Protein AF-A0A1F6IBE5-F1 (afdb_monomer_lite)

Secondary structure (DSSP, 8-state):
------EEEEETTTTEEEEPPHHHHHHHHHHHHHTPPPPHHHHHHHHHHTT-HHHHHH-SSHHHHHHHHTTB-HHHHHHHHHHHHHHHHHHHHHHHHTT--SEEEEEEHHHHHT-PBPTTSSSPPPEEEEEEE---HHHHHHHHHHHHHHHHHHHHHHTS-EEEEEE-HHHHHTTTTHHHHHHHHTT-EEEE-TT-HHHHHHHHHHHHHHHHHHHHHHHHTTS---GGG-------EEEGGG----

Foldseek 3Di:
DDDPFFKWWQLQFQQATFTAAPVLVVQVVVCVVPVHDRDLLSVLLVVLLSVQVVSCVQRVGSVSRNVLNVQQDQVLLVVLVVLLLVLVVQLCVLLVVLVHDQKWKKWFACSLGSSFGDLPPPAGDETAMEIEEDDDPVSQVSSCVSSVVVQVVSCVVSVHGYHYHYYYLVNCPPPLNPNVSNRSSRSMYTSDHPPCRNVVSSVVSSVSVVVVVVVVVVVVVPDDDDPPPDDPPDTDMDTPVRPPDD

Structure (mmCIF, N/CA/C/O backbone):
data_AF-A0A1F6IBE5-F1
#
_entry.id   AF-A0A1F6IBE5-F1
#
loop_
_atom_site.group_PDB
_atom_site.id
_atom_site.type_symbol
_atom_site.label_atom_id
_atom_site.label_alt_id
_atom_site.label_comp_id
_atom_site.label_asym_id
_atom_site.label_entity_id
_atom_site.label_seq_id
_atom_site.pdbx_PDB_ins_code
_atom_site.Cartn_x
_atom_site.Cartn_y
_atom_site.Cartn_z
_atom_site.occupancy
_atom_site.B_iso_or_equiv
_atom_site.auth_seq_id
_atom_site.auth_comp_id
_atom_site.auth_asym_id
_atom_site.auth_atom_id
_atom_site.pdbx_PDB_model_num
ATOM 1 N N . MET A 1 1 ? 9.402 -23.961 4.661 1.00 36.06 1 MET A N 1
ATOM 2 C CA . MET A 1 1 ? 8.421 -22.925 4.271 1.00 36.06 1 MET A CA 1
ATOM 3 C C . MET A 1 1 ? 8.260 -22.994 2.761 1.00 36.06 1 MET A C 1
ATOM 5 O O . MET A 1 1 ? 9.253 -22.818 2.076 1.00 36.06 1 MET A O 1
ATOM 9 N N . LYS A 1 2 ? 7.076 -23.362 2.252 1.00 33.06 2 LYS A N 1
ATOM 10 C CA . LYS A 1 2 ? 6.820 -23.489 0.805 1.00 33.06 2 LYS A CA 1
ATOM 11 C C . LYS A 1 2 ? 6.910 -22.113 0.135 1.00 33.06 2 LYS A C 1
ATOM 13 O O . LYS A 1 2 ? 6.298 -21.165 0.624 1.00 33.06 2 LYS A O 1
ATOM 18 N N . GLU A 1 3 ? 7.664 -22.033 -0.956 1.00 38.25 3 GLU A N 1
ATOM 19 C CA . GLU A 1 3 ? 7.856 -20.843 -1.785 1.00 38.25 3 GLU A CA 1
ATOM 20 C C . GLU A 1 3 ? 6.513 -20.223 -2.186 1.00 38.25 3 GLU A C 1
ATOM 22 O O . GLU A 1 3 ? 5.723 -20.807 -2.929 1.00 38.25 3 GLU A O 1
ATOM 27 N N . ARG A 1 4 ? 6.242 -18.997 -1.727 1.00 51.31 4 ARG A N 1
ATOM 28 C CA . ARG A 1 4 ? 5.313 -18.128 -2.450 1.00 51.31 4 ARG A CA 1
ATOM 29 C C . ARG A 1 4 ? 6.082 -17.603 -3.656 1.00 51.31 4 ARG A C 1
ATOM 31 O O . ARG A 1 4 ? 6.850 -16.653 -3.527 1.00 51.31 4 ARG A O 1
ATOM 38 N N . ALA A 1 5 ? 5.893 -18.235 -4.813 1.00 52.84 5 ALA A N 1
ATOM 39 C CA . ALA A 1 5 ? 6.325 -17.671 -6.083 1.00 52.84 5 ALA A CA 1
ATOM 40 C C . ALA A 1 5 ? 5.558 -16.360 -6.298 1.00 52.84 5 ALA A C 1
ATOM 42 O O . ALA A 1 5 ? 4.405 -16.349 -6.728 1.00 52.84 5 ALA A O 1
ATOM 43 N N . GLU A 1 6 ? 6.170 -15.245 -5.918 1.00 60.34 6 GLU A N 1
ATOM 44 C CA . GLU A 1 6 ? 5.615 -13.936 -6.213 1.00 60.34 6 GLU A CA 1
ATOM 45 C C . GLU A 1 6 ? 5.704 -13.705 -7.714 1.00 60.34 6 GLU A C 1
ATOM 47 O O . GLU A 1 6 ? 6.781 -13.823 -8.305 1.00 60.34 6 GLU A O 1
ATOM 52 N N . GLN A 1 7 ? 4.562 -13.411 -8.332 1.00 66.19 7 GLN A N 1
ATOM 53 C CA . GLN A 1 7 ? 4.553 -13.035 -9.730 1.00 66.19 7 GLN A CA 1
ATOM 54 C C . GLN A 1 7 ? 4.944 -11.573 -9.873 1.00 66.19 7 GLN A C 1
ATOM 56 O O . GLN A 1 7 ? 4.485 -10.674 -9.161 1.00 66.19 7 GLN A O 1
ATOM 61 N N . MET A 1 8 ? 5.824 -11.378 -10.833 1.00 78.19 8 MET A N 1
ATOM 62 C CA . MET A 1 8 ? 6.484 -10.137 -11.149 1.00 78.19 8 MET A CA 1
ATOM 63 C C . MET A 1 8 ? 5.956 -9.655 -12.497 1.00 78.19 8 MET A C 1
ATOM 65 O O . MET A 1 8 ? 5.906 -10.414 -13.462 1.00 78.19 8 MET A O 1
ATOM 69 N N . TYR A 1 9 ? 5.535 -8.399 -12.567 1.00 80.00 9 TYR A N 1
ATOM 70 C CA . TYR A 1 9 ? 4.987 -7.787 -13.768 1.00 80.00 9 TYR A CA 1
ATOM 71 C C . TYR A 1 9 ? 5.988 -6.815 -14.369 1.00 80.00 9 TYR A C 1
ATOM 73 O O . TYR A 1 9 ? 6.411 -5.861 -13.711 1.00 80.00 9 TYR A O 1
ATOM 81 N N . TRP A 1 10 ? 6.349 -7.030 -15.631 1.00 80.12 10 TRP A N 1
ATOM 82 C CA . TRP A 1 10 ? 7.239 -6.116 -16.326 1.00 80.12 10 TRP A CA 1
ATOM 83 C C . TRP A 1 10 ? 6.469 -4.939 -16.918 1.00 80.12 10 TRP A C 1
ATOM 85 O O . TRP A 1 10 ? 5.658 -5.064 -17.840 1.00 80.12 10 TRP A O 1
ATOM 95 N N . VAL A 1 11 ? 6.757 -3.750 -16.398 1.00 81.88 11 VAL A N 1
ATOM 96 C CA . VAL A 1 11 ? 6.215 -2.495 -16.909 1.00 81.88 11 VAL A CA 1
ATOM 97 C C . VAL A 1 11 ? 7.080 -2.055 -18.091 1.00 81.88 11 VAL A C 1
ATOM 99 O O . VAL A 1 11 ? 7.979 -1.229 -17.936 1.00 81.88 11 VAL A O 1
ATOM 102 N N . HIS A 1 12 ? 6.810 -2.597 -19.285 1.00 76.88 12 HIS A N 1
ATOM 103 C CA . HIS A 1 12 ? 7.614 -2.372 -20.502 1.00 76.88 12 HIS A CA 1
ATOM 104 C C . HIS A 1 12 ? 7.916 -0.895 -20.782 1.00 76.88 12 HIS A C 1
ATOM 106 O O . HIS A 1 12 ? 9.039 -0.541 -21.128 1.00 76.88 12 HIS A O 1
ATOM 112 N N . THR A 1 13 ? 6.934 -0.014 -20.581 1.00 79.31 13 THR A N 1
ATOM 113 C CA . THR A 1 13 ? 7.090 1.429 -20.836 1.00 79.31 13 THR A CA 1
ATOM 114 C C . THR A 1 13 ? 8.026 2.134 -19.850 1.00 79.31 13 THR A C 1
ATOM 116 O O . THR A 1 13 ? 8.424 3.272 -20.092 1.00 79.31 13 THR A O 1
ATOM 119 N N . ARG A 1 14 ? 8.358 1.476 -18.735 1.00 84.50 14 ARG A N 1
ATOM 120 C CA . ARG A 1 14 ? 9.179 2.010 -17.644 1.00 84.50 14 ARG A CA 1
ATOM 121 C C . ARG A 1 14 ? 10.452 1.222 -17.405 1.00 84.50 14 ARG A C 1
ATOM 123 O O . ARG A 1 14 ? 11.327 1.752 -16.746 1.00 84.50 14 ARG A O 1
ATOM 130 N N . GLY A 1 15 ? 10.574 0.010 -17.942 1.00 83.81 15 GLY A N 1
ATOM 131 C CA . GLY A 1 15 ? 11.756 -0.828 -17.759 1.00 83.81 15 GLY A CA 1
ATOM 132 C C . GLY A 1 15 ? 11.934 -1.343 -16.330 1.00 83.81 15 GLY A C 1
ATOM 133 O O . GLY A 1 15 ? 13.062 -1.546 -15.904 1.00 83.81 15 GLY A O 1
ATOM 134 N N . VAL A 1 16 ? 10.845 -1.502 -15.569 1.00 86.56 16 VAL A N 1
ATOM 135 C CA . VAL A 1 16 ? 10.891 -1.999 -14.185 1.00 86.56 16 VAL A CA 1
ATOM 136 C C . VAL A 1 16 ? 10.058 -3.261 -14.009 1.00 86.56 16 VAL A C 1
ATOM 138 O O . VAL A 1 16 ? 9.013 -3.423 -14.646 1.00 86.56 16 VAL A O 1
ATOM 141 N N . ILE A 1 17 ? 10.498 -4.116 -13.088 1.00 86.56 17 ILE A N 1
ATOM 142 C CA . ILE A 1 17 ? 9.736 -5.259 -12.589 1.00 86.56 17 ILE A CA 1
ATOM 143 C C . ILE A 1 17 ? 9.006 -4.827 -11.323 1.00 86.56 17 ILE A C 1
ATOM 145 O O . ILE A 1 17 ? 9.645 -4.380 -10.375 1.00 86.56 17 ILE A O 1
ATOM 149 N N . VAL A 1 18 ? 7.682 -4.980 -11.288 1.00 88.62 18 VAL A N 1
ATOM 150 C CA . VAL A 1 18 ? 6.890 -4.728 -10.079 1.00 88.62 18 VAL A CA 1
ATOM 151 C C . VAL A 1 18 ? 6.255 -6.005 -9.553 1.00 88.62 18 VAL A C 1
ATOM 153 O O . VAL A 1 18 ? 5.683 -6.793 -10.301 1.00 88.62 18 VAL A O 1
ATOM 156 N N . ALA A 1 19 ? 6.321 -6.196 -8.244 1.00 86.81 19 ALA A N 1
ATOM 157 C CA . ALA A 1 19 ? 5.712 -7.322 -7.565 1.00 86.81 19 ALA A CA 1
ATOM 158 C C . ALA A 1 19 ? 4.188 -7.142 -7.496 1.00 86.81 19 ALA A C 1
ATOM 160 O O . ALA A 1 19 ? 3.695 -6.149 -6.956 1.00 86.81 19 ALA A O 1
ATOM 161 N N . LEU A 1 20 ? 3.429 -8.118 -7.993 1.00 83.00 20 LEU A N 1
ATOM 162 C CA . LEU A 1 20 ? 1.968 -8.053 -8.000 1.00 83.00 20 LEU A CA 1
ATOM 163 C C . LEU A 1 20 ? 1.353 -8.521 -6.673 1.00 83.00 20 LEU A C 1
ATOM 165 O O . LEU A 1 20 ? 1.894 -9.417 -6.022 1.00 83.00 20 LEU A O 1
ATOM 169 N N . PRO A 1 21 ? 0.181 -7.987 -6.285 1.00 77.50 21 PRO A N 1
ATOM 170 C CA . PRO A 1 21 ? -0.593 -8.536 -5.178 1.00 77.50 21 PRO A CA 1
ATOM 171 C C . PRO A 1 21 ? -0.923 -10.039 -5.365 1.00 77.50 21 PRO A C 1
ATOM 173 O O . PRO A 1 21 ? -1.067 -10.494 -6.509 1.00 77.50 21 PRO A O 1
ATOM 176 N N . PRO A 1 22 ? -1.058 -10.829 -4.278 1.00 76.00 22 PRO A N 1
ATOM 177 C CA . PRO A 1 22 ? -1.277 -12.280 -4.364 1.00 76.00 22 PRO A CA 1
ATOM 178 C C . PRO A 1 22 ? -2.539 -12.709 -5.130 1.00 76.00 22 PRO A C 1
ATOM 180 O O . PRO A 1 22 ? -2.522 -13.716 -5.833 1.00 76.00 22 PRO A O 1
ATOM 183 N N . ASP A 1 23 ? -3.624 -11.944 -5.037 1.00 73.44 23 ASP A N 1
ATOM 184 C CA . ASP A 1 23 ? -4.888 -12.186 -5.745 1.00 73.44 23 ASP A CA 1
ATOM 185 C C . ASP A 1 23 ? -4.745 -12.014 -7.270 1.00 73.44 23 ASP A C 1
ATOM 187 O O . ASP A 1 23 ? -5.230 -12.836 -8.056 1.00 73.44 23 ASP A O 1
ATOM 191 N N . ALA A 1 24 ? -3.998 -10.992 -7.700 1.00 76.19 24 ALA A N 1
ATOM 192 C CA . ALA A 1 24 ? -3.643 -10.795 -9.105 1.00 76.19 24 ALA A CA 1
ATOM 193 C C . ALA A 1 24 ? -2.716 -11.914 -9.608 1.00 76.19 24 ALA A C 1
ATOM 195 O O . ALA A 1 24 ? -2.936 -12.458 -10.689 1.00 76.19 24 ALA A O 1
ATOM 196 N N . THR A 1 25 ? -1.735 -12.301 -8.787 1.00 72.88 25 THR A N 1
ATOM 197 C CA . THR A 1 25 ? -0.799 -13.407 -9.051 1.00 72.88 25 THR A CA 1
ATOM 198 C C . THR A 1 25 ? -1.536 -14.734 -9.278 1.00 72.88 25 THR A C 1
ATOM 200 O O . THR A 1 25 ? -1.320 -15.424 -10.275 1.00 72.88 25 THR A O 1
ATOM 203 N N . ALA A 1 26 ? -2.459 -15.090 -8.381 1.00 72.00 26 ALA A N 1
ATOM 204 C CA . ALA A 1 26 ? -3.228 -16.328 -8.485 1.00 72.00 26 ALA A CA 1
ATOM 205 C C . ALA A 1 26 ? -4.087 -16.369 -9.759 1.00 72.00 26 ALA A C 1
ATOM 207 O O . ALA A 1 26 ? -4.161 -17.397 -10.431 1.00 72.00 26 ALA A O 1
ATOM 208 N N . SER A 1 27 ? -4.701 -15.240 -10.114 1.00 72.44 27 SER A N 1
ATOM 209 C CA . SER A 1 27 ? -5.552 -15.130 -11.300 1.00 72.44 27 SER A CA 1
ATOM 210 C C . SER A 1 27 ? -4.768 -15.266 -12.608 1.00 72.44 27 SER A C 1
ATOM 212 O O . SER A 1 27 ? -5.224 -15.950 -13.520 1.00 72.44 27 SER A O 1
ATOM 214 N N . ILE A 1 28 ? -3.576 -14.665 -12.700 1.00 74.12 28 ILE A N 1
ATOM 215 C CA . ILE A 1 28 ? -2.696 -14.809 -13.872 1.00 74.12 28 ILE A CA 1
ATOM 216 C C . ILE A 1 28 ? -2.191 -16.248 -13.992 1.00 74.12 28 ILE A C 1
ATOM 218 O O . ILE A 1 28 ? -2.193 -16.812 -15.083 1.00 74.12 28 ILE A O 1
ATOM 222 N N . GLY A 1 29 ? -1.807 -16.864 -12.867 1.00 69.25 29 GLY A N 1
ATOM 223 C CA . GLY A 1 29 ? -1.374 -18.261 -12.849 1.00 69.25 29 GLY A CA 1
ATOM 224 C C . GLY A 1 29 ? -2.433 -19.213 -13.413 1.00 69.25 29 GLY A C 1
ATOM 225 O O . GLY A 1 29 ? -2.100 -20.073 -14.223 1.00 69.25 29 GLY A O 1
ATOM 226 N N . LYS A 1 30 ? -3.706 -19.023 -13.035 1.00 69.81 30 LYS A N 1
ATOM 227 C CA . LYS A 1 30 ? -4.839 -19.804 -13.562 1.00 69.81 30 LYS A CA 1
ATOM 228 C C . LYS A 1 30 ? -5.076 -19.563 -15.052 1.00 69.81 30 LYS A C 1
ATOM 230 O O . LYS A 1 30 ? -5.183 -20.527 -15.801 1.00 69.81 30 LYS A O 1
ATOM 235 N N . ALA A 1 31 ? -5.080 -18.299 -15.480 1.00 70.69 31 ALA A N 1
ATOM 236 C CA . ALA A 1 31 ? -5.258 -17.935 -16.885 1.00 70.69 31 ALA A CA 1
ATOM 237 C C . ALA A 1 31 ? -4.214 -18.615 -17.788 1.00 70.69 31 ALA A C 1
ATOM 239 O O . ALA A 1 31 ? -4.558 -19.225 -18.795 1.00 70.69 31 ALA A O 1
ATOM 240 N N . HIS A 1 32 ? -2.939 -18.59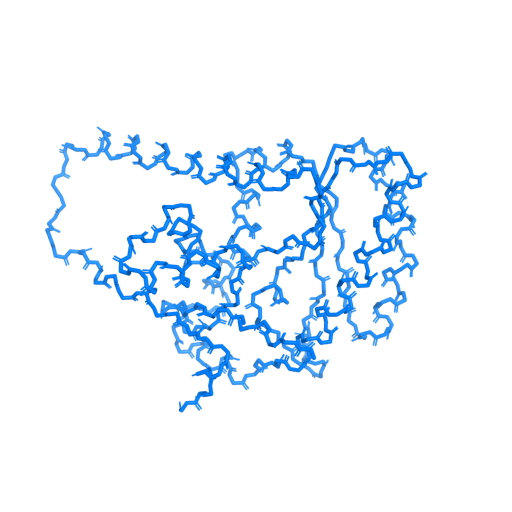2 -17.383 1.00 70.88 32 HIS A N 1
ATOM 241 C CA . HIS A 1 32 ? -1.862 -19.236 -18.140 1.00 70.88 32 HIS A CA 1
ATOM 242 C C . HIS A 1 32 ? -1.953 -20.766 -18.131 1.00 70.88 32 HIS A C 1
ATOM 244 O O . HIS A 1 32 ? -1.696 -21.389 -19.155 1.00 70.88 32 HIS A O 1
ATOM 250 N N . ALA A 1 33 ? -2.301 -21.375 -16.993 1.00 71.31 33 ALA A N 1
ATOM 251 C CA . ALA A 1 33 ? -2.373 -22.831 -16.873 1.00 71.31 33 ALA A CA 1
ATOM 252 C C . ALA A 1 33 ? -3.522 -23.439 -17.693 1.00 71.31 33 ALA A C 1
ATOM 254 O O . ALA A 1 33 ? -3.370 -24.528 -18.240 1.00 71.31 33 ALA A O 1
ATOM 255 N N . ASN A 1 34 ? -4.644 -22.724 -17.796 1.00 73.38 34 ASN A N 1
ATOM 256 C CA . ASN A 1 34 ? -5.864 -23.230 -18.425 1.00 73.38 34 ASN A CA 1
ATOM 257 C C . ASN A 1 34 ? -6.104 -22.673 -19.839 1.00 73.38 34 ASN A C 1
ATOM 259 O O . ASN A 1 34 ? -7.093 -23.032 -20.472 1.00 73.38 34 ASN A O 1
ATOM 263 N N . GLY A 1 35 ? -5.245 -21.771 -20.331 1.00 65.94 35 GLY A N 1
ATOM 264 C CA . GLY A 1 35 ? -5.490 -21.038 -21.580 1.00 65.94 35 GLY A CA 1
ATOM 265 C C . GLY A 1 35 ? -6.710 -20.108 -21.510 1.00 65.94 35 GLY A C 1
ATOM 266 O O . GLY A 1 35 ? -7.285 -19.767 -22.541 1.00 65.94 35 GLY A O 1
ATOM 267 N N . GLU A 1 36 ? -7.124 -19.721 -20.302 1.00 73.62 36 GLU A N 1
ATOM 268 C CA . GLU A 1 36 ? -8.282 -18.860 -20.063 1.00 73.62 36 GLU A CA 1
ATOM 269 C C . GLU A 1 36 ? -7.923 -17.380 -20.247 1.00 73.62 36 GLU A C 1
ATOM 271 O O . GLU A 1 36 ? -6.793 -16.945 -20.001 1.00 73.62 36 GLU A O 1
ATOM 276 N N . GLU A 1 37 ? -8.912 -16.566 -20.627 1.00 69.56 37 GLU A N 1
ATOM 277 C CA . GLU A 1 37 ? -8.735 -15.118 -20.630 1.00 69.56 37 GLU A CA 1
ATOM 278 C C . GLU A 1 37 ? -8.495 -14.590 -19.210 1.00 69.56 37 GLU A C 1
ATOM 280 O O . GLU A 1 37 ? -9.168 -14.957 -18.244 1.00 69.56 37 GLU A O 1
ATOM 285 N N . LEU A 1 38 ? -7.541 -13.666 -19.080 1.00 73.56 38 LEU A N 1
ATOM 286 C CA . LEU A 1 38 ? -7.235 -13.058 -17.793 1.00 73.56 38 LEU A CA 1
ATOM 287 C C . LEU A 1 38 ? -8.459 -12.314 -17.249 1.00 73.56 38 LEU A C 1
ATOM 289 O O . LEU A 1 38 ? -9.022 -11.471 -17.948 1.00 73.56 38 LEU A O 1
ATOM 293 N N . ASN A 1 39 ? -8.803 -12.545 -15.978 1.00 77.75 39 ASN A N 1
ATOM 294 C CA . ASN A 1 39 ? -9.887 -11.836 -15.296 1.00 77.75 39 ASN A CA 1
ATOM 295 C C . ASN A 1 39 ? -9.799 -10.316 -15.551 1.00 77.75 39 ASN A C 1
ATOM 297 O O . ASN A 1 39 ? -8.767 -9.682 -15.304 1.00 77.75 39 ASN A O 1
ATOM 301 N N . HIS A 1 40 ? -10.896 -9.725 -16.030 1.00 75.62 40 HIS A N 1
ATOM 302 C CA . HIS A 1 40 ? -10.995 -8.308 -16.378 1.00 75.62 40 HIS A CA 1
ATOM 303 C C . HIS A 1 40 ? -10.575 -7.351 -15.241 1.00 75.62 40 HIS A C 1
ATOM 305 O O . HIS A 1 40 ? -9.984 -6.302 -15.511 1.00 75.62 40 HIS A O 1
ATOM 311 N N . ILE A 1 41 ? -10.814 -7.715 -13.974 1.00 77.81 41 ILE A N 1
ATOM 312 C CA . ILE A 1 41 ? -10.375 -6.967 -12.782 1.00 77.81 41 ILE A CA 1
ATOM 313 C C . ILE A 1 41 ? -8.844 -6.891 -12.744 1.00 77.81 41 ILE A C 1
ATOM 315 O O . ILE A 1 41 ? -8.262 -5.823 -12.527 1.00 77.81 41 ILE A O 1
ATOM 319 N N . VAL A 1 42 ? -8.175 -8.009 -13.030 1.00 79.44 42 VAL A N 1
ATOM 320 C CA . VAL A 1 42 ? -6.713 -8.112 -13.034 1.00 79.44 42 VAL A CA 1
ATOM 321 C C . VAL A 1 42 ? -6.125 -7.387 -14.234 1.00 79.44 42 VAL A C 1
ATOM 323 O O . VAL A 1 42 ? -5.222 -6.571 -14.052 1.00 79.44 42 VAL A O 1
ATOM 326 N N . GLN A 1 43 ? -6.690 -7.568 -15.433 1.00 80.38 43 GLN A N 1
ATOM 327 C CA . GLN A 1 43 ? -6.308 -6.775 -16.610 1.00 80.38 43 GLN A CA 1
ATOM 328 C C . GLN A 1 43 ? -6.382 -5.272 -16.311 1.00 80.38 43 GLN A C 1
ATOM 330 O O . GLN A 1 43 ? -5.496 -4.495 -16.685 1.00 80.38 43 GLN A O 1
ATOM 335 N N . ARG A 1 44 ? -7.429 -4.842 -15.596 1.00 82.00 44 ARG A N 1
ATOM 336 C CA . ARG A 1 44 ? -7.603 -3.433 -15.270 1.00 82.00 44 ARG A CA 1
ATOM 337 C C . ARG A 1 44 ? -6.591 -2.937 -14.251 1.00 82.00 44 ARG A C 1
ATOM 339 O O . ARG A 1 44 ? -6.030 -1.857 -14.439 1.00 82.00 44 ARG A O 1
ATOM 346 N N . ARG A 1 45 ? -6.317 -3.730 -13.219 1.00 85.50 45 ARG A N 1
ATOM 347 C CA . ARG A 1 45 ? -5.261 -3.439 -12.250 1.00 85.50 45 ARG A CA 1
ATOM 348 C C . ARG A 1 45 ? -3.907 -3.268 -12.944 1.00 85.50 45 ARG A C 1
ATOM 350 O O . ARG A 1 45 ? -3.250 -2.254 -12.724 1.00 85.50 45 ARG A O 1
ATOM 357 N N . LEU A 1 46 ? -3.536 -4.181 -13.845 1.00 84.94 46 LEU A N 1
ATOM 358 C CA . LEU A 1 46 ? -2.303 -4.076 -14.638 1.00 84.94 46 LEU A CA 1
ATOM 359 C C . LEU A 1 46 ? -2.276 -2.799 -15.488 1.00 84.94 46 LEU A C 1
ATOM 361 O O . LEU A 1 46 ? -1.262 -2.102 -15.540 1.00 84.94 46 LEU A O 1
ATOM 365 N N . SER A 1 47 ? -3.409 -2.429 -16.094 1.00 85.50 47 SER A N 1
ATOM 366 C CA . SER A 1 47 ? -3.535 -1.167 -16.831 1.00 85.50 47 SER A CA 1
ATOM 367 C C . SER A 1 47 ? -3.325 0.067 -15.946 1.00 85.50 47 SER A C 1
ATOM 369 O O . SER A 1 47 ? -2.820 1.067 -16.461 1.00 85.50 47 SER A O 1
ATOM 371 N N . ILE A 1 48 ? -3.730 0.043 -14.673 1.00 87.12 48 ILE A N 1
ATOM 372 C CA . ILE A 1 48 ? -3.497 1.145 -13.725 1.00 87.12 48 ILE A CA 1
ATOM 373 C C . ILE A 1 48 ? -2.019 1.189 -13.334 1.00 87.12 48 ILE A C 1
ATOM 375 O O . ILE A 1 48 ? -1.410 2.248 -13.430 1.00 87.12 48 ILE A O 1
ATOM 379 N N . ILE A 1 49 ? -1.426 0.046 -12.977 1.00 86.06 49 ILE A N 1
ATOM 380 C CA . ILE A 1 49 ? -0.005 -0.071 -12.612 1.00 86.06 49 ILE A CA 1
ATOM 381 C C . ILE A 1 49 ? 0.895 0.428 -13.751 1.00 86.06 49 ILE A C 1
ATOM 383 O O . ILE A 1 49 ? 1.778 1.254 -13.530 1.00 86.06 49 ILE A O 1
ATOM 387 N N . ASN A 1 50 ? 0.626 0.014 -14.994 1.00 84.06 50 ASN A N 1
ATOM 388 C CA . ASN A 1 50 ? 1.384 0.472 -16.165 1.00 84.06 50 ASN A CA 1
ATOM 389 C C . ASN A 1 50 ? 1.275 1.992 -16.396 1.00 84.06 50 ASN A C 1
ATOM 391 O O . ASN A 1 50 ? 2.132 2.599 -17.037 1.00 84.06 50 ASN A O 1
ATOM 395 N N . ASN A 1 51 ? 0.214 2.616 -15.881 1.00 83.25 51 ASN A N 1
ATOM 396 C CA . ASN A 1 51 ? -0.033 4.045 -16.001 1.00 83.25 51 ASN A CA 1
ATOM 397 C C . ASN A 1 51 ? 0.255 4.842 -14.726 1.00 83.25 51 ASN A C 1
ATOM 399 O O . ASN A 1 51 ? -0.032 6.039 -14.723 1.00 83.25 51 ASN A O 1
ATOM 403 N N . ASP A 1 52 ? 0.845 4.227 -13.698 1.00 85.44 52 ASP A N 1
ATOM 404 C CA . ASP A 1 52 ? 1.140 4.886 -12.428 1.00 85.44 52 ASP A CA 1
ATOM 405 C C . ASP A 1 52 ? 2.021 6.127 -12.635 1.00 85.44 52 ASP A C 1
ATOM 407 O O . ASP A 1 52 ? 3.184 6.030 -13.035 1.00 85.44 52 ASP A O 1
ATOM 411 N N . GLY A 1 53 ? 1.466 7.304 -12.329 1.00 83.81 53 GLY A N 1
ATOM 412 C CA . GLY A 1 53 ? 2.143 8.591 -12.472 1.00 83.81 53 GLY A CA 1
ATOM 413 C C . GLY A 1 53 ? 3.443 8.689 -11.672 1.00 83.81 53 GLY A C 1
ATOM 414 O O . GLY A 1 53 ? 4.375 9.358 -12.118 1.00 83.81 53 GLY A O 1
ATOM 415 N N . ILE A 1 54 ? 3.559 7.975 -10.546 1.00 85.62 54 ILE A N 1
ATOM 416 C CA . ILE A 1 54 ? 4.793 7.952 -9.750 1.00 85.62 54 ILE A CA 1
ATOM 417 C C . ILE A 1 54 ? 5.902 7.224 -10.509 1.00 85.62 54 ILE A C 1
ATOM 419 O O . ILE A 1 54 ? 7.021 7.733 -10.583 1.00 85.62 54 ILE A O 1
ATOM 423 N N . LEU A 1 55 ? 5.601 6.070 -11.115 1.00 86.56 55 LEU A N 1
ATOM 424 C CA . LEU A 1 55 ? 6.564 5.363 -11.962 1.00 86.56 55 LEU A CA 1
ATOM 425 C C . LEU A 1 55 ? 6.933 6.197 -13.190 1.00 86.56 55 LEU A C 1
ATOM 427 O O . LEU A 1 55 ? 8.106 6.245 -13.535 1.00 86.56 55 LEU A O 1
ATOM 431 N N . LYS A 1 56 ? 5.976 6.909 -13.807 1.00 86.94 56 LYS A N 1
ATOM 432 C CA . LYS A 1 56 ? 6.271 7.815 -14.935 1.00 86.94 56 LYS A CA 1
ATOM 433 C C . LYS A 1 56 ? 7.232 8.936 -14.543 1.00 86.94 56 LYS A C 1
ATOM 435 O O . LYS A 1 56 ? 8.124 9.261 -15.314 1.00 86.94 56 LYS A O 1
ATOM 440 N N . LYS A 1 57 ? 7.056 9.516 -13.351 1.00 87.56 57 LYS A N 1
ATOM 441 C CA . LYS A 1 57 ? 7.918 10.588 -12.838 1.00 87.56 57 LYS A CA 1
ATOM 442 C C . LYS A 1 57 ? 9.313 10.080 -12.463 1.00 87.56 57 LYS A C 1
ATOM 444 O O . LYS A 1 57 ? 10.290 10.769 -12.723 1.00 87.56 57 LYS A O 1
ATOM 449 N N . ARG A 1 58 ? 9.405 8.905 -11.830 1.00 84.31 58 ARG A N 1
ATOM 450 C CA . ARG A 1 58 ? 10.680 8.326 -11.366 1.00 84.31 58 ARG A CA 1
ATOM 451 C C . ARG A 1 58 ? 11.483 7.664 -12.488 1.00 84.31 58 ARG A C 1
ATOM 453 O O . ARG A 1 58 ? 12.704 7.737 -12.466 1.00 84.31 58 ARG A O 1
ATOM 460 N N . TYR A 1 59 ? 10.797 7.042 -13.445 1.00 89.31 59 TYR A N 1
ATOM 461 C CA . TYR A 1 59 ? 11.372 6.320 -14.581 1.00 89.31 59 TYR A CA 1
ATOM 462 C C . TYR A 1 59 ? 10.719 6.836 -15.876 1.00 89.31 59 TYR A C 1
ATOM 464 O O . TYR A 1 59 ? 9.785 6.222 -16.418 1.00 89.31 59 TYR A O 1
ATOM 472 N N . PRO A 1 60 ? 11.130 8.026 -16.352 1.00 87.38 60 PRO A N 1
ATOM 473 C CA . PRO A 1 60 ? 10.514 8.646 -17.520 1.00 87.38 60 PRO A CA 1
ATOM 474 C C . PRO A 1 60 ? 10.739 7.825 -18.795 1.00 87.38 60 PRO A C 1
ATOM 476 O O . PRO A 1 60 ? 9.844 7.796 -19.644 1.00 87.38 60 PRO A O 1
ATOM 479 N N . SER A 1 61 ? 11.854 7.090 -18.888 1.00 88.69 61 SER A N 1
ATOM 480 C CA . SER A 1 61 ? 12.147 6.141 -19.965 1.00 88.69 61 SER A CA 1
ATOM 481 C C . SER A 1 61 ? 12.376 4.710 -19.458 1.00 88.69 61 SER A C 1
ATOM 483 O O . SER A 1 61 ? 12.681 4.485 -18.286 1.00 88.69 61 SER A O 1
ATOM 485 N N . ALA A 1 62 ? 12.291 3.727 -20.363 1.00 88.38 62 ALA A N 1
ATOM 486 C CA . ALA A 1 62 ? 12.605 2.331 -20.047 1.00 88.38 62 ALA A CA 1
ATOM 487 C C . ALA A 1 62 ? 14.068 2.127 -19.612 1.00 88.38 62 ALA A C 1
ATOM 489 O O . ALA A 1 62 ? 14.351 1.297 -18.752 1.00 88.38 62 ALA A O 1
ATOM 490 N N . LYS A 1 63 ? 14.998 2.915 -20.165 1.00 90.06 63 LYS A N 1
ATOM 491 C CA . LYS A 1 63 ? 16.421 2.851 -19.810 1.00 90.06 63 LYS A CA 1
ATOM 492 C C . LYS A 1 63 ? 16.656 3.221 -18.343 1.00 90.06 63 LYS A C 1
ATOM 494 O O . LYS A 1 63 ? 17.486 2.596 -17.686 1.00 90.06 63 LYS A O 1
ATOM 499 N N . ASP A 1 64 ? 15.907 4.196 -17.828 1.00 88.50 64 ASP A N 1
ATOM 500 C CA . ASP A 1 64 ? 16.009 4.630 -16.429 1.00 88.50 64 ASP A CA 1
ATOM 501 C C . ASP A 1 64 ? 15.571 3.524 -15.470 1.00 88.50 64 ASP A C 1
ATOM 503 O O . ASP A 1 64 ? 16.239 3.271 -14.467 1.00 88.50 64 ASP A O 1
ATOM 507 N N . GLY A 1 65 ? 14.475 2.830 -15.795 1.00 88.69 65 GLY A N 1
ATOM 508 C CA . GLY A 1 65 ? 14.010 1.700 -14.997 1.00 88.69 65 GLY A CA 1
ATOM 509 C C . GLY A 1 65 ? 14.972 0.525 -15.025 1.00 88.69 65 GLY A C 1
ATOM 510 O O . GLY A 1 65 ? 15.301 0.010 -13.963 1.00 88.69 65 GLY A O 1
ATOM 511 N N . VAL A 1 66 ? 15.495 0.153 -16.199 1.00 89.12 66 VAL A N 1
ATOM 512 C CA . VAL A 1 66 ? 16.465 -0.952 -16.312 1.00 89.12 66 VAL A CA 1
ATOM 513 C C . VAL A 1 66 ? 17.698 -0.655 -15.462 1.00 89.12 66 VAL A C 1
ATOM 515 O O . VAL A 1 66 ? 18.138 -1.502 -14.689 1.00 89.12 66 VAL A O 1
ATOM 518 N N . LYS A 1 67 ? 18.212 0.580 -15.528 1.00 88.88 67 LYS A N 1
ATOM 519 C CA . LYS A 1 67 ? 19.324 1.014 -14.676 1.00 88.88 67 LYS A CA 1
ATOM 520 C C . LYS A 1 67 ? 18.969 0.912 -13.190 1.00 88.88 67 LYS A C 1
ATOM 522 O O . LYS A 1 67 ? 19.801 0.480 -12.397 1.00 88.88 67 LYS A O 1
ATOM 527 N N . TYR A 1 68 ? 17.753 1.304 -12.812 1.00 88.69 68 TYR A N 1
ATOM 528 C CA . TYR A 1 68 ? 17.280 1.206 -11.434 1.00 88.69 68 TYR A CA 1
ATOM 529 C C . TYR A 1 68 ? 17.163 -0.239 -10.943 1.00 88.69 68 TYR A C 1
ATOM 531 O O . TYR A 1 68 ? 17.486 -0.496 -9.785 1.00 88.69 68 TYR A O 1
ATOM 539 N N . MET A 1 69 ? 16.745 -1.180 -11.794 1.00 89.50 69 MET A N 1
ATOM 540 C CA . MET A 1 69 ? 16.582 -2.584 -11.404 1.00 89.50 69 MET A CA 1
ATOM 541 C C . MET A 1 69 ? 17.882 -3.199 -10.871 1.00 89.50 69 MET A C 1
ATOM 543 O O . MET A 1 69 ? 17.822 -4.015 -9.959 1.00 89.50 69 MET A O 1
ATOM 547 N N . ASN A 1 70 ? 19.046 -2.725 -11.326 1.00 85.19 70 ASN A N 1
ATOM 548 C CA . ASN A 1 70 ? 20.353 -3.147 -10.801 1.00 85.19 70 ASN A CA 1
ATOM 549 C C . ASN A 1 70 ? 20.609 -2.724 -9.342 1.00 85.19 70 ASN A C 1
ATOM 551 O O . ASN A 1 70 ? 21.519 -3.237 -8.698 1.00 85.19 70 ASN A O 1
ATOM 555 N N . SER A 1 71 ? 19.845 -1.759 -8.829 1.00 84.00 71 SER A N 1
ATOM 556 C CA . SER A 1 71 ? 19.950 -1.250 -7.455 1.00 84.00 71 SER A CA 1
ATOM 557 C C . SER A 1 71 ? 18.870 -1.793 -6.518 1.00 84.00 71 SER A C 1
ATOM 559 O O . SER A 1 71 ? 18.877 -1.465 -5.330 1.00 84.00 71 SER A O 1
ATOM 561 N N . VAL A 1 72 ? 17.934 -2.591 -7.044 1.00 87.12 72 VAL A N 1
ATOM 562 C CA . VAL A 1 72 ? 16.855 -3.174 -6.247 1.00 87.12 72 VAL A CA 1
ATOM 563 C C . VAL A 1 72 ? 17.419 -4.262 -5.345 1.00 87.12 72 VAL A C 1
ATOM 565 O O . VAL A 1 72 ? 18.120 -5.161 -5.803 1.00 87.12 72 VAL A O 1
ATOM 568 N N . ASP A 1 73 ? 17.081 -4.189 -4.062 1.00 88.06 73 ASP A N 1
ATOM 569 C CA . ASP A 1 73 ? 17.516 -5.158 -3.063 1.00 88.06 73 ASP A CA 1
ATOM 570 C C . ASP A 1 73 ? 16.347 -6.020 -2.593 1.00 88.06 73 ASP A C 1
ATOM 572 O O . ASP A 1 73 ? 15.453 -5.584 -1.858 1.00 88.06 73 ASP A O 1
ATOM 576 N N . MET A 1 74 ? 16.349 -7.263 -3.068 1.00 84.31 74 MET A N 1
ATOM 577 C CA . MET A 1 74 ? 15.292 -8.225 -2.790 1.00 84.31 74 MET A CA 1
ATOM 578 C C . MET A 1 74 ? 15.397 -8.830 -1.392 1.00 84.31 74 MET A C 1
ATOM 580 O O . MET A 1 74 ? 14.368 -9.199 -0.835 1.00 84.31 74 MET A O 1
ATOM 584 N N . GLU A 1 75 ? 16.591 -8.911 -0.810 1.00 88.75 75 GLU A N 1
ATOM 585 C CA . GLU A 1 75 ? 16.764 -9.400 0.558 1.00 88.75 75 GLU A CA 1
ATOM 586 C C . GLU A 1 75 ? 16.262 -8.351 1.549 1.00 88.75 75 GLU A C 1
ATOM 588 O O . GLU A 1 75 ? 15.418 -8.637 2.403 1.00 88.75 75 GLU A O 1
ATOM 593 N N . TRP A 1 76 ? 16.672 -7.096 1.352 1.00 91.75 76 TRP A N 1
ATOM 594 C CA . TRP A 1 76 ? 16.181 -5.982 2.154 1.00 91.75 76 TRP A CA 1
ATOM 595 C C . TRP A 1 76 ? 14.663 -5.823 2.042 1.00 91.75 76 TRP A C 1
ATOM 597 O O . TRP A 1 76 ? 13.982 -5.543 3.029 1.00 91.75 76 TRP A O 1
ATOM 607 N N . ARG A 1 77 ? 14.093 -6.078 0.861 1.00 90.88 77 ARG A N 1
ATOM 608 C CA . ARG A 1 77 ? 12.640 -6.114 0.679 1.00 90.88 77 ARG A CA 1
ATOM 609 C C . ARG A 1 77 ? 11.956 -7.137 1.585 1.00 90.88 77 ARG A C 1
ATOM 611 O O . ARG A 1 77 ? 10.928 -6.794 2.163 1.00 90.88 77 ARG A O 1
ATOM 618 N N . GLU A 1 78 ? 12.468 -8.362 1.691 1.00 90.75 78 GLU A N 1
ATOM 619 C CA . GLU A 1 78 ? 11.876 -9.387 2.565 1.00 90.75 78 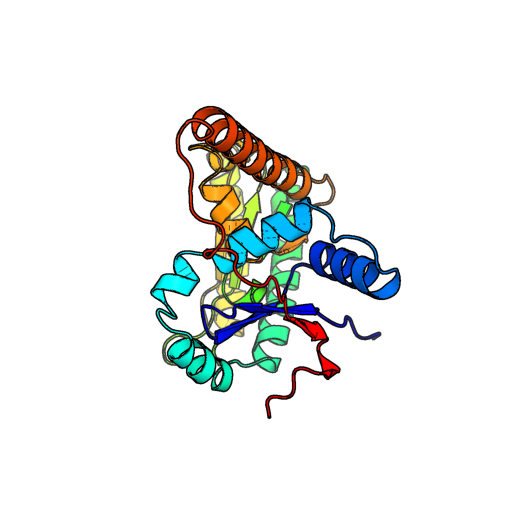GLU A CA 1
ATOM 620 C C . GLU A 1 78 ? 11.940 -8.960 4.035 1.00 90.75 78 GLU A C 1
ATOM 622 O O . GLU A 1 78 ? 10.962 -9.119 4.767 1.00 90.75 78 GLU A O 1
ATOM 627 N N . ILE A 1 79 ? 13.042 -8.326 4.450 1.00 93.00 79 ILE A N 1
ATOM 628 C CA . ILE A 1 79 ? 13.194 -7.774 5.803 1.00 93.00 79 ILE A CA 1
ATOM 629 C C . ILE A 1 79 ? 12.146 -6.683 6.062 1.00 93.00 79 ILE A C 1
ATOM 631 O O . ILE A 1 79 ? 11.407 -6.753 7.050 1.00 93.00 79 ILE A O 1
ATOM 635 N N . LEU A 1 80 ? 12.026 -5.702 5.162 1.00 95.12 80 LEU A N 1
ATOM 636 C CA . LEU A 1 80 ? 11.033 -4.630 5.278 1.00 95.12 80 LEU A CA 1
ATOM 637 C C . LEU A 1 80 ? 9.599 -5.174 5.243 1.00 95.12 80 LEU A C 1
ATOM 639 O O . LEU A 1 80 ? 8.743 -4.707 5.993 1.00 95.12 80 LEU A O 1
ATOM 643 N N . TYR A 1 81 ? 9.325 -6.177 4.408 1.00 94.00 81 TYR A N 1
ATOM 644 C CA . TYR A 1 81 ? 8.018 -6.824 4.329 1.00 94.00 81 TYR A CA 1
ATOM 645 C C . TYR A 1 81 ? 7.681 -7.590 5.617 1.00 94.00 81 TYR A C 1
ATOM 647 O O . TYR A 1 81 ? 6.571 -7.468 6.142 1.00 94.00 81 TYR A O 1
ATOM 655 N N . GLY A 1 82 ? 8.638 -8.334 6.178 1.00 94.69 82 GLY A N 1
ATOM 656 C CA . GLY A 1 82 ? 8.492 -8.998 7.474 1.00 94.69 82 GLY A CA 1
ATOM 657 C C . GLY A 1 82 ? 8.224 -7.997 8.599 1.00 94.69 82 GLY A C 1
ATOM 658 O O . GLY A 1 82 ? 7.309 -8.185 9.404 1.00 94.69 82 GLY A O 1
ATOM 659 N N . LYS A 1 83 ? 8.945 -6.869 8.602 1.00 96.12 83 LYS A N 1
ATOM 660 C CA . LYS A 1 83 ? 8.715 -5.781 9.558 1.00 96.12 83 LYS A CA 1
ATOM 661 C C . LYS A 1 83 ? 7.332 -5.147 9.390 1.00 96.12 83 LYS A C 1
ATOM 663 O O . LYS A 1 83 ? 6.646 -4.937 10.386 1.00 96.12 83 LYS A O 1
ATOM 668 N N . ALA A 1 84 ? 6.884 -4.914 8.156 1.00 97.25 84 ALA A N 1
ATOM 669 C CA . ALA A 1 84 ? 5.551 -4.389 7.871 1.00 97.25 84 ALA A CA 1
ATOM 670 C C . ALA A 1 84 ? 4.434 -5.296 8.417 1.00 97.25 84 ALA A C 1
ATOM 672 O O . ALA A 1 84 ? 3.470 -4.790 8.987 1.00 97.25 84 ALA A O 1
ATOM 673 N N . ASN A 1 85 ? 4.581 -6.623 8.316 1.00 97.19 85 ASN A N 1
ATOM 674 C CA . ASN A 1 85 ? 3.640 -7.576 8.919 1.00 97.19 85 ASN A CA 1
ATOM 675 C C . ASN A 1 85 ? 3.643 -7.496 10.454 1.00 97.19 85 ASN A C 1
ATOM 677 O O . ASN A 1 85 ? 2.581 -7.462 11.067 1.00 97.19 85 ASN A O 1
ATOM 681 N N . SER A 1 86 ? 4.819 -7.406 11.080 1.00 97.19 86 SER A N 1
ATOM 682 C CA . SER A 1 86 ? 4.927 -7.251 12.538 1.00 97.19 86 SER A CA 1
ATOM 683 C C . SER A 1 86 ? 4.287 -5.948 13.040 1.00 97.19 86 SER A C 1
ATOM 685 O O . SER A 1 86 ? 3.591 -5.953 14.057 1.00 97.19 86 SER A O 1
ATOM 687 N N . ILE A 1 87 ? 4.477 -4.838 12.319 1.00 97.75 87 ILE A N 1
ATOM 688 C CA . ILE A 1 87 ? 3.817 -3.560 12.619 1.00 97.75 87 ILE A CA 1
ATOM 689 C C . ILE A 1 87 ? 2.303 -3.691 12.417 1.00 97.75 87 ILE A C 1
ATOM 691 O O . ILE A 1 87 ? 1.538 -3.236 13.260 1.00 97.75 87 ILE A O 1
ATOM 695 N N . CYS A 1 88 ? 1.864 -4.341 11.334 1.00 98.25 88 CYS A N 1
ATOM 696 C CA . CYS A 1 88 ? 0.451 -4.582 11.048 1.00 98.25 88 CYS A CA 1
ATOM 697 C C . CYS A 1 88 ? -0.252 -5.285 12.217 1.00 98.25 88 CYS A C 1
ATOM 699 O O . CYS A 1 88 ? -1.293 -4.805 12.655 1.00 98.25 88 CYS A O 1
ATOM 701 N N . THR A 1 89 ? 0.322 -6.361 12.767 1.00 98.00 89 THR A N 1
ATOM 702 C CA . THR A 1 89 ? -0.246 -7.064 13.932 1.00 98.00 89 THR A CA 1
ATOM 703 C C . THR A 1 89 ? -0.438 -6.129 15.126 1.00 98.00 89 THR A C 1
ATOM 705 O O . THR A 1 89 ? -1.516 -6.094 15.712 1.00 98.00 89 THR A O 1
ATOM 708 N N . GLN A 1 90 ? 0.564 -5.306 15.433 1.00 98.12 90 GLN A N 1
ATOM 709 C CA . GLN A 1 90 ? 0.484 -4.362 16.548 1.00 98.12 90 GLN A CA 1
ATOM 710 C C . GLN A 1 90 ? -0.547 -3.250 16.292 1.00 98.12 90 GLN A C 1
ATOM 712 O O . GLN A 1 90 ? -1.286 -2.880 17.199 1.00 98.12 90 GLN A O 1
ATOM 717 N N . ILE A 1 91 ? -0.662 -2.740 15.059 1.00 98.25 91 ILE A N 1
ATOM 718 C CA . ILE A 1 91 ? -1.721 -1.779 14.701 1.00 98.25 91 ILE A CA 1
ATOM 719 C C . ILE A 1 91 ? -3.102 -2.422 14.875 1.00 98.25 91 ILE A C 1
ATOM 721 O O . ILE A 1 91 ? -4.006 -1.758 15.374 1.00 98.25 91 ILE A O 1
ATOM 725 N N . VAL A 1 92 ? -3.276 -3.696 14.503 1.00 98.38 92 VAL A N 1
ATOM 726 C CA . VAL A 1 92 ? -4.550 -4.410 14.691 1.00 98.38 92 VAL A CA 1
ATOM 727 C C . VAL A 1 92 ? -4.928 -4.483 16.168 1.00 98.38 92 VAL A C 1
ATOM 729 O O . VAL A 1 92 ? -6.079 -4.220 16.508 1.00 98.38 92 VAL A O 1
ATOM 732 N N . GLU A 1 93 ? -3.977 -4.805 17.043 1.00 97.88 93 GLU A N 1
ATOM 733 C CA . GLU A 1 93 ? -4.197 -4.819 18.494 1.00 97.88 93 GLU A CA 1
ATOM 734 C C . GLU A 1 93 ? -4.614 -3.437 19.015 1.00 97.88 93 GLU A C 1
ATOM 736 O O . GLU A 1 93 ? -5.606 -3.328 19.735 1.00 97.88 93 GLU A O 1
ATOM 741 N N . GLN A 1 94 ? -3.916 -2.373 18.600 1.00 98.12 94 GLN A N 1
ATOM 742 C CA . GLN A 1 94 ? -4.245 -1.007 19.023 1.00 98.12 94 GLN A CA 1
ATOM 743 C C . GLN A 1 94 ? -5.594 -0.523 18.475 1.00 98.12 94 GLN A C 1
ATOM 745 O O . GLN A 1 94 ? -6.340 0.133 19.194 1.00 98.12 94 GLN A O 1
ATOM 750 N N . ALA A 1 95 ? -5.939 -0.869 17.232 1.00 97.50 95 ALA A N 1
ATOM 751 C CA . ALA A 1 95 ? -7.235 -0.540 16.643 1.00 97.50 95 ALA A CA 1
ATOM 752 C C . ALA A 1 95 ? -8.382 -1.243 17.388 1.00 97.50 95 ALA A C 1
ATOM 754 O O . ALA A 1 95 ? -9.382 -0.613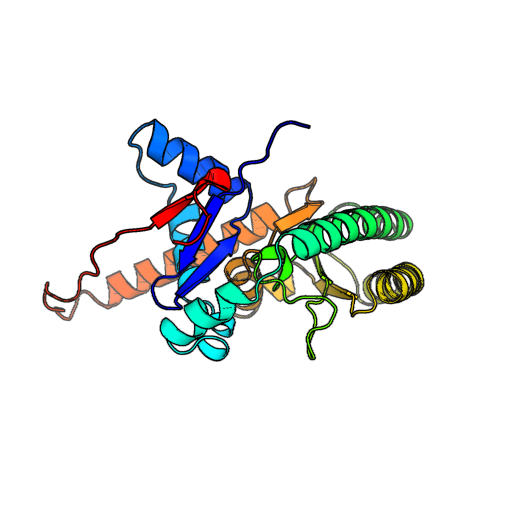 17.728 1.00 97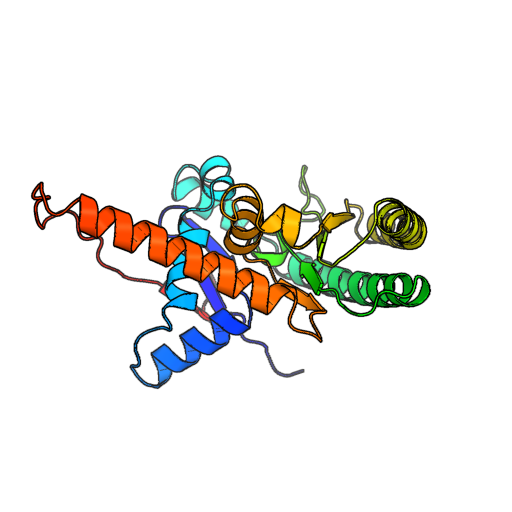.50 95 ALA A O 1
ATOM 755 N N . LYS A 1 96 ? -8.216 -2.524 17.732 1.00 96.56 96 LYS A N 1
ATOM 756 C CA . LYS A 1 96 ? -9.203 -3.255 18.540 1.00 96.56 96 LYS A CA 1
ATOM 757 C C . LYS A 1 96 ? -9.355 -2.669 19.943 1.00 96.56 96 LYS A C 1
ATOM 759 O O . LYS A 1 96 ? -10.471 -2.601 20.446 1.00 96.56 96 LYS A O 1
ATOM 764 N N . ALA A 1 97 ? -8.266 -2.201 20.554 1.00 96.69 97 ALA A N 1
ATOM 765 C CA . ALA A 1 97 ? -8.301 -1.572 21.875 1.00 96.69 97 ALA A CA 1
ATOM 766 C C . ALA A 1 97 ? -9.135 -0.277 21.919 1.00 96.69 97 ALA A C 1
ATOM 768 O O . ALA A 1 97 ? -9.641 0.072 22.981 1.00 96.69 97 ALA A O 1
ATOM 769 N N . ILE A 1 98 ? -9.312 0.403 20.779 1.00 96.38 98 ILE A N 1
ATOM 770 C CA . ILE A 1 98 ? -10.200 1.571 20.636 1.00 96.38 98 ILE A CA 1
ATOM 771 C C . ILE A 1 98 ? -11.575 1.207 20.044 1.00 96.38 98 ILE A C 1
ATOM 773 O O . ILE A 1 98 ? -12.289 2.068 19.541 1.00 96.38 98 ILE A O 1
ATOM 777 N N . GLY A 1 99 ? -11.949 -0.078 20.059 1.00 95.19 99 GLY A N 1
ATOM 778 C CA . GLY A 1 99 ? -13.259 -0.554 19.603 1.00 95.19 99 GLY A CA 1
ATOM 779 C C . GLY A 1 99 ? -13.419 -0.666 18.084 1.00 95.19 99 GLY A C 1
ATOM 780 O O . GLY A 1 99 ? -14.545 -0.723 17.591 1.00 95.19 99 GLY A O 1
ATOM 781 N N . LYS A 1 100 ? -12.322 -0.688 17.314 1.00 95.19 100 LYS A N 1
ATOM 782 C CA . LYS A 1 100 ? -12.368 -0.814 15.850 1.00 95.19 100 LYS A CA 1
ATOM 783 C C . LYS A 1 100 ? -12.129 -2.243 15.397 1.00 95.19 100 LYS A C 1
ATOM 785 O O . LYS A 1 100 ? -11.070 -2.817 15.635 1.00 95.19 100 LYS A O 1
ATOM 790 N N . GLU A 1 101 ? -13.101 -2.784 14.668 1.00 91.19 101 GLU A N 1
ATOM 791 C CA . GLU A 1 101 ? -13.053 -4.154 14.138 1.00 91.19 101 GLU A CA 1
ATOM 792 C C . GLU A 1 101 ? -13.122 -4.206 12.604 1.00 91.19 101 GLU A C 1
ATOM 794 O O . GLU A 1 101 ? -12.469 -5.051 11.986 1.00 91.19 101 GLU A O 1
ATOM 799 N N . ASP A 1 102 ? -13.827 -3.253 11.990 1.00 95.44 102 ASP A N 1
ATOM 800 C CA . ASP A 1 102 ? -14.081 -3.209 10.548 1.00 95.44 102 ASP A CA 1
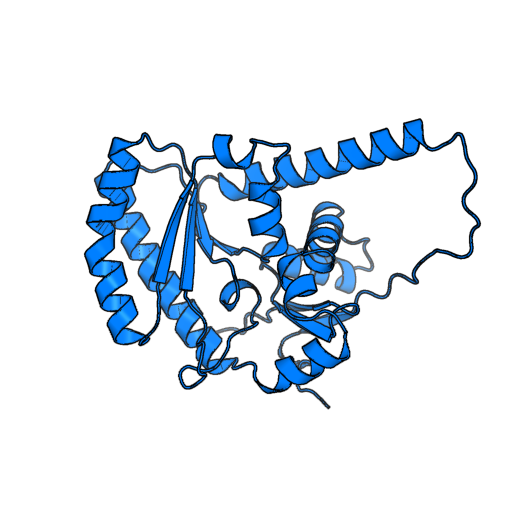ATOM 801 C C . ASP A 1 102 ? -13.111 -2.258 9.834 1.00 95.44 102 ASP A C 1
ATOM 803 O O . ASP A 1 102 ? -13.413 -1.100 9.529 1.00 95.44 102 ASP A O 1
ATOM 807 N N . PHE A 1 103 ? -11.905 -2.754 9.570 1.00 98.06 103 PHE A N 1
ATOM 808 C CA . PHE A 1 103 ? -10.881 -2.023 8.830 1.00 98.06 103 PHE A CA 1
ATOM 809 C C . PHE A 1 103 ? -9.947 -2.968 8.065 1.00 98.06 103 PHE A C 1
ATOM 811 O O . PHE A 1 103 ? -9.874 -4.169 8.330 1.00 98.06 103 PHE A O 1
ATOM 818 N N . ALA A 1 104 ? -9.193 -2.391 7.135 1.00 98.25 104 ALA A N 1
ATOM 819 C CA . ALA A 1 104 ? -8.091 -3.024 6.432 1.00 98.25 104 ALA A CA 1
ATOM 820 C C . ALA A 1 104 ? -6.768 -2.305 6.735 1.00 98.25 104 ALA A C 1
ATOM 822 O O . ALA A 1 104 ? -6.753 -1.107 7.011 1.00 98.25 104 ALA A O 1
ATOM 823 N N . ILE A 1 105 ? -5.646 -3.015 6.636 1.00 98.50 105 ILE A N 1
ATOM 824 C CA . ILE A 1 105 ? -4.297 -2.444 6.629 1.00 98.50 105 ILE A CA 1
ATOM 825 C C . ILE A 1 105 ? -3.612 -2.850 5.332 1.00 98.50 105 ILE A C 1
ATOM 827 O O . ILE A 1 105 ? -3.440 -4.038 5.046 1.00 98.50 105 ILE A O 1
ATOM 831 N N . LEU A 1 106 ? -3.195 -1.856 4.555 1.00 97.88 106 LEU A N 1
ATOM 832 C CA . LEU A 1 106 ? -2.487 -2.041 3.298 1.00 97.88 106 LEU A CA 1
ATOM 833 C C . LEU A 1 106 ? -1.023 -1.663 3.437 1.00 97.88 106 LEU A C 1
ATOM 835 O O . LEU A 1 106 ? -0.715 -0.566 3.889 1.00 97.88 106 LEU A O 1
ATOM 839 N N . LEU A 1 107 ? -0.137 -2.512 2.934 1.00 97.31 107 LEU A N 1
ATOM 840 C CA . LEU A 1 107 ? 1.213 -2.116 2.556 1.00 97.31 107 LEU A CA 1
ATOM 841 C C . LEU A 1 107 ? 1.187 -1.529 1.151 1.00 97.31 107 LEU A C 1
ATOM 843 O O . LEU A 1 107 ? 0.664 -2.156 0.230 1.00 97.31 107 LEU A O 1
ATOM 847 N N . PHE A 1 108 ? 1.791 -0.362 0.964 1.00 95.00 108 PHE A N 1
ATOM 848 C CA . PHE A 1 108 ? 1.868 0.289 -0.339 1.00 95.00 108 PHE A CA 1
ATOM 849 C C . PHE A 1 108 ? 3.266 0.871 -0.607 1.00 95.00 108 PHE A C 1
ATOM 851 O O . PHE A 1 108 ? 4.192 0.705 0.184 1.00 95.00 108 PHE A O 1
ATOM 858 N N . GLY A 1 109 ? 3.460 1.482 -1.778 1.00 92.19 109 GLY A N 1
ATOM 859 C CA . GLY A 1 109 ? 4.731 2.127 -2.127 1.00 92.19 109 GLY A CA 1
ATOM 860 C C . GLY A 1 109 ? 5.825 1.158 -2.596 1.00 92.19 109 GLY A C 1
ATOM 861 O O . GLY A 1 109 ? 5.545 0.152 -3.251 1.00 92.19 109 GLY A O 1
ATOM 862 N N . SER A 1 110 ? 7.092 1.497 -2.332 1.00 91.88 110 SER A N 1
ATOM 863 C CA . SER A 1 110 ? 8.255 0.773 -2.877 1.00 91.88 110 SER A CA 1
ATOM 864 C C . SER A 1 110 ? 8.313 -0.688 -2.430 1.00 91.88 110 SER A C 1
ATOM 866 O O . SER A 1 110 ? 8.572 -1.561 -3.257 1.00 91.88 110 SER A O 1
ATOM 868 N N . VAL A 1 111 ? 8.024 -0.969 -1.154 1.00 93.56 111 VAL A N 1
ATOM 869 C CA . VAL A 1 111 ? 8.057 -2.338 -0.606 1.00 93.56 111 VAL A CA 1
ATOM 870 C C . VAL A 1 111 ? 6.973 -3.204 -1.250 1.00 93.56 111 VAL A C 1
ATOM 872 O O . VAL A 1 111 ? 7.263 -4.312 -1.704 1.00 93.56 111 VAL A O 1
ATOM 875 N N . ALA A 1 112 ? 5.750 -2.677 -1.386 1.00 92.19 112 ALA A N 1
ATOM 876 C CA . ALA A 1 112 ? 4.638 -3.385 -2.027 1.00 92.19 112 ALA A CA 1
ATOM 877 C C . ALA A 1 112 ? 4.921 -3.724 -3.500 1.00 92.19 112 ALA A C 1
ATOM 879 O O . ALA A 1 112 ? 4.621 -4.836 -3.941 1.00 92.19 112 ALA A O 1
ATOM 880 N N . LYS A 1 113 ? 5.548 -2.786 -4.228 1.00 90.56 113 LYS A N 1
ATOM 881 C CA . LYS A 1 113 ? 5.979 -2.952 -5.625 1.00 90.56 113 LYS A CA 1
ATOM 882 C C . LYS A 1 113 ? 7.241 -3.792 -5.797 1.00 90.56 113 LYS A C 1
ATOM 884 O O . LYS A 1 113 ? 7.593 -4.088 -6.930 1.00 90.56 113 LYS A O 1
ATOM 889 N N . GLY A 1 114 ? 7.962 -4.118 -4.729 1.00 89.69 114 GLY A N 1
ATOM 890 C CA . GLY A 1 114 ? 9.282 -4.743 -4.830 1.00 89.69 114 GLY A CA 1
ATOM 891 C C . GLY A 1 114 ? 10.354 -3.866 -5.484 1.00 89.69 114 GLY A C 1
ATOM 892 O O . GLY A 1 114 ? 11.335 -4.378 -6.002 1.00 89.69 114 GLY A O 1
ATOM 893 N N . LEU A 1 115 ? 10.189 -2.544 -5.438 1.00 91.44 115 LEU A N 1
ATOM 894 C CA . LEU A 1 115 ? 11.152 -1.563 -5.941 1.00 91.44 115 LEU A CA 1
ATOM 895 C C . LEU A 1 115 ? 11.966 -0.981 -4.781 1.00 91.44 115 LEU A C 1
ATOM 897 O O . LEU A 1 115 ? 12.033 0.238 -4.617 1.00 91.44 115 LEU A O 1
ATOM 901 N N . VAL A 1 116 ? 12.523 -1.846 -3.937 1.00 92.19 116 VAL A N 1
ATOM 902 C CA . VAL A 1 116 ? 13.205 -1.462 -2.696 1.00 92.19 116 VAL A CA 1
ATOM 903 C C . VAL A 1 116 ? 14.645 -1.046 -2.971 1.00 92.19 116 VAL A C 1
ATOM 905 O O . VAL A 1 116 ? 15.399 -1.773 -3.606 1.00 92.19 116 VAL A O 1
ATOM 908 N N . ARG A 1 117 ? 15.020 0.125 -2.457 1.00 90.19 117 ARG A N 1
ATOM 909 C CA . ARG A 1 117 ? 16.405 0.603 -2.373 1.00 90.19 117 ARG A CA 1
ATOM 910 C C . ARG A 1 117 ? 17.057 0.079 -1.101 1.00 90.19 117 ARG A C 1
ATOM 912 O O . ARG A 1 117 ? 16.381 0.005 -0.073 1.00 90.19 117 ARG A O 1
ATOM 919 N N . LYS A 1 118 ? 18.356 -0.203 -1.183 1.00 85.69 118 LYS A N 1
ATOM 920 C CA . LYS A 1 118 ? 19.205 -0.635 -0.064 1.00 85.69 118 LYS A CA 1
ATOM 921 C C . LYS A 1 118 ? 19.172 0.328 1.118 1.00 85.69 118 LYS A C 1
ATOM 923 O O . LYS A 1 118 ? 18.874 1.509 0.949 1.00 85.69 118 LYS A O 1
ATOM 928 N N . GLN A 1 119 ? 19.508 -0.187 2.298 1.00 86.69 119 GLN A N 1
ATOM 929 C CA . GLN A 1 119 ? 19.550 0.585 3.541 1.00 86.69 119 GLN A CA 1
ATOM 930 C C . GLN A 1 119 ? 20.606 1.704 3.515 1.00 86.69 119 GLN A C 1
ATOM 932 O O . GLN A 1 119 ? 20.380 2.764 4.085 1.00 86.69 119 GLN A O 1
ATOM 937 N N . ASP A 1 120 ? 21.730 1.485 2.834 1.00 87.06 120 ASP A N 1
ATOM 938 C CA . ASP A 1 120 ? 22.837 2.437 2.680 1.00 87.06 120 ASP A CA 1
ATOM 939 C C . ASP A 1 120 ? 22.656 3.410 1.499 1.00 87.06 120 ASP A C 1
ATOM 941 O O . ASP A 1 120 ? 23.494 4.285 1.272 1.00 87.06 120 ASP A O 1
ATOM 945 N N . HIS A 1 121 ? 21.559 3.296 0.743 1.00 87.88 121 HIS A N 1
ATOM 946 C CA . HIS A 1 121 ? 21.222 4.269 -0.290 1.00 87.88 121 HIS A CA 1
ATOM 947 C C . HIS A 1 121 ? 20.964 5.636 0.358 1.00 87.88 121 HIS A C 1
ATOM 949 O O . HIS A 1 121 ? 20.312 5.706 1.393 1.00 87.88 121 HIS A O 1
ATOM 955 N N . ALA A 1 122 ? 21.331 6.738 -0.307 1.00 86.94 122 ALA A N 1
ATOM 956 C CA . ALA A 1 122 ? 21.062 8.110 0.165 1.00 86.94 122 ALA A CA 1
ATOM 957 C C . ALA A 1 122 ? 19.572 8.418 0.455 1.00 86.94 122 ALA A C 1
ATOM 959 O O . ALA A 1 122 ? 19.256 9.380 1.138 1.00 86.94 122 ALA A O 1
ATOM 960 N N . ASP A 1 123 ? 18.679 7.565 -0.050 1.00 84.62 123 ASP A N 1
ATOM 961 C CA . ASP A 1 123 ? 17.221 7.656 0.042 1.00 84.62 123 ASP A CA 1
ATOM 962 C C . ASP A 1 123 ? 16.688 6.214 0.183 1.00 84.62 123 ASP A C 1
ATOM 964 O O . ASP A 1 123 ? 16.192 5.638 -0.800 1.00 84.62 123 ASP A O 1
ATOM 968 N N . PRO A 1 124 ? 16.879 5.559 1.339 1.00 88.44 124 PRO A N 1
ATOM 969 C CA . PRO A 1 124 ? 16.482 4.170 1.514 1.00 88.44 124 PRO A CA 1
ATOM 970 C C . PRO A 1 124 ? 14.954 4.036 1.459 1.00 88.44 124 PRO A C 1
ATOM 972 O O . PRO A 1 124 ? 14.204 4.993 1.664 1.00 88.44 124 PRO A O 1
ATOM 975 N N . SER A 1 125 ? 14.445 2.842 1.141 1.00 91.38 125 SER A N 1
ATOM 976 C CA . SER A 1 125 ? 12.988 2.646 1.037 1.00 91.38 125 SER A CA 1
ATOM 977 C C . SER A 1 125 ? 12.297 2.591 2.397 1.00 91.38 125 SER A C 1
ATOM 979 O O . SER A 1 125 ? 12.736 1.872 3.292 1.00 91.38 125 SER A O 1
ATOM 981 N N . ASN A 1 126 ? 11.198 3.337 2.517 1.00 93.56 126 ASN A N 1
ATOM 982 C CA . ASN A 1 126 ? 10.344 3.388 3.703 1.00 93.56 126 ASN A CA 1
ATOM 983 C C . ASN A 1 126 ? 9.377 2.199 3.750 1.00 93.56 126 ASN A C 1
ATOM 985 O O . ASN A 1 126 ? 9.097 1.574 2.723 1.00 93.56 126 ASN A O 1
ATOM 989 N N . ILE A 1 127 ? 8.798 1.951 4.925 1.00 96.88 127 ILE A N 1
ATOM 990 C CA . ILE A 1 127 ? 7.583 1.139 5.061 1.00 96.88 127 ILE A CA 1
ATOM 991 C C . ILE A 1 127 ? 6.386 2.088 5.095 1.00 96.88 127 ILE A C 1
ATOM 993 O O . ILE A 1 127 ? 6.268 2.887 6.019 1.00 96.88 127 ILE A O 1
ATOM 997 N N . ASP A 1 128 ? 5.485 1.976 4.120 1.00 97.38 128 ASP A N 1
ATOM 998 C CA . ASP A 1 128 ? 4.277 2.799 4.044 1.00 97.38 128 ASP A CA 1
ATOM 999 C C . ASP A 1 128 ? 3.023 1.933 4.221 1.00 97.38 128 ASP A C 1
ATOM 1001 O O . ASP A 1 128 ? 2.740 1.042 3.412 1.00 97.38 128 ASP A O 1
ATOM 1005 N N . LEU A 1 129 ? 2.265 2.200 5.287 1.00 98.44 129 LEU A N 1
ATOM 1006 C CA . LEU A 1 129 ? 1.032 1.502 5.640 1.00 98.44 129 LEU A CA 1
ATOM 1007 C C . LEU A 1 129 ? -0.177 2.436 5.578 1.00 98.44 129 LEU A C 1
ATOM 1009 O O . LEU A 1 129 ? -0.111 3.592 5.997 1.00 98.44 129 LEU A O 1
ATOM 1013 N N . ALA A 1 130 ? -1.303 1.935 5.082 1.00 98.25 130 ALA A N 1
ATOM 1014 C CA . ALA A 1 130 ? -2.584 2.628 5.118 1.00 98.25 130 ALA A CA 1
ATOM 1015 C C . ALA A 1 130 ? -3.606 1.806 5.907 1.00 98.25 130 ALA A C 1
ATOM 1017 O O . ALA A 1 130 ? -3.877 0.667 5.545 1.00 98.25 130 ALA A O 1
ATOM 1018 N N . VAL A 1 131 ? -4.179 2.386 6.958 1.00 98.44 131 VAL A N 1
ATOM 1019 C CA . VAL A 1 131 ? -5.311 1.835 7.708 1.00 98.44 131 VAL A CA 1
ATOM 1020 C C . VAL A 1 131 ? -6.590 2.411 7.105 1.00 98.44 131 VAL A C 1
ATOM 1022 O O . VAL A 1 131 ? -6.778 3.627 7.110 1.00 98.44 131 VAL A O 1
ATOM 1025 N N . ILE A 1 132 ? -7.445 1.558 6.548 1.00 98.38 132 ILE A N 1
ATOM 1026 C CA . ILE A 1 132 ? -8.672 1.949 5.848 1.00 98.38 132 ILE A CA 1
ATOM 1027 C C . ILE A 1 132 ? -9.871 1.425 6.625 1.00 98.38 132 ILE A C 1
ATOM 1029 O O . ILE A 1 132 ? -10.076 0.219 6.695 1.00 98.38 132 ILE A O 1
ATOM 1033 N N . GLY A 1 133 ? -10.682 2.318 7.176 1.00 97.50 133 GLY A N 1
ATOM 1034 C CA . GLY A 1 133 ? -11.882 1.960 7.931 1.00 97.50 133 GLY A CA 1
ATOM 1035 C C . GLY A 1 133 ? -12.684 3.199 8.301 1.00 97.50 133 GLY A C 1
ATOM 1036 O O . GLY A 1 133 ? -12.264 4.318 8.004 1.00 97.50 133 GLY A O 1
ATOM 1037 N N . GLN A 1 134 ? -13.845 3.019 8.924 1.00 96.69 134 GLN A N 1
ATOM 1038 C CA . GLN A 1 134 ? -14.616 4.160 9.416 1.00 96.69 134 GLN A CA 1
ATOM 1039 C C . GLN A 1 134 ? -14.092 4.597 10.788 1.00 96.69 134 GLN A C 1
ATOM 1041 O O . GLN A 1 134 ? -14.340 3.947 11.806 1.00 96.69 134 GLN A O 1
ATOM 1046 N N . PHE A 1 135 ? -13.349 5.703 10.785 1.00 95.94 135 PHE A N 1
ATOM 1047 C CA . PHE A 1 135 ? -12.794 6.363 11.964 1.00 95.94 135 PHE A CA 1
ATOM 1048 C C . PHE A 1 135 ? -13.337 7.790 12.036 1.00 95.94 135 PHE A C 1
ATOM 1050 O O . PHE A 1 135 ? -13.302 8.510 11.032 1.00 95.94 135 PHE A O 1
ATOM 1057 N N . THR A 1 136 ? -13.791 8.213 13.213 1.00 96.00 136 THR A N 1
ATOM 1058 C CA . THR A 1 136 ? -13.942 9.633 13.526 1.00 96.00 136 THR A CA 1
ATOM 1059 C C . THR A 1 136 ? -12.567 10.295 13.596 1.00 96.00 136 THR A C 1
ATOM 1061 O O . THR A 1 136 ? -11.519 9.640 13.527 1.00 96.00 136 THR A O 1
ATOM 1064 N N . TYR A 1 137 ? -12.556 11.621 13.709 1.00 95.31 137 TYR A N 1
ATOM 1065 C CA . TYR A 1 137 ? -11.313 12.360 13.871 1.00 95.31 137 TYR A CA 1
ATOM 1066 C C . TYR A 1 137 ? -10.581 11.939 15.155 1.00 95.31 137 TYR A C 1
ATOM 1068 O O . TYR A 1 137 ? -9.389 11.644 15.113 1.00 95.31 137 TYR A O 1
ATOM 1076 N N . GLU A 1 138 ? -11.310 11.827 16.261 1.00 97.12 138 GLU A N 1
ATOM 1077 C CA . GLU A 1 138 ? -10.788 11.486 17.585 1.00 97.12 138 GLU A CA 1
ATOM 1078 C C . GLU A 1 138 ? -10.197 10.074 17.598 1.00 97.12 138 GLU A C 1
ATOM 1080 O O . GLU A 1 138 ? -9.065 9.888 18.029 1.00 97.12 138 GLU A O 1
ATOM 1085 N N . GLU A 1 139 ? -10.909 9.091 17.041 1.00 97.38 139 GLU A N 1
ATOM 1086 C CA . GLU A 1 139 ? -10.438 7.702 16.964 1.00 97.38 139 GLU A CA 1
ATOM 1087 C C . GLU A 1 139 ? -9.198 7.565 16.072 1.00 97.38 139 GLU A C 1
ATOM 1089 O O . GLU A 1 139 ? -8.307 6.755 16.338 1.00 97.38 139 GLU A O 1
ATOM 1094 N N . ARG A 1 140 ? -9.124 8.361 14.996 1.00 97.25 140 ARG A N 1
ATOM 1095 C CA . ARG A 1 140 ? -7.943 8.422 14.131 1.00 97.25 140 ARG A CA 1
ATOM 1096 C C . ARG A 1 140 ? -6.735 8.961 14.891 1.00 97.25 140 ARG A C 1
ATOM 1098 O O . ARG A 1 140 ? -5.665 8.364 14.785 1.00 97.25 140 ARG A O 1
ATOM 1105 N N . GLU A 1 141 ? -6.880 10.078 15.597 1.00 97.88 141 GLU A N 1
ATOM 1106 C CA . GLU A 1 141 ? -5.774 10.667 16.360 1.00 97.88 141 GLU A CA 1
ATOM 1107 C C . GLU A 1 141 ? -5.366 9.751 17.525 1.00 97.88 141 GLU A C 1
ATOM 1109 O O . GLU A 1 141 ? -4.178 9.485 17.695 1.00 97.88 141 GLU A O 1
ATOM 1114 N N . GLU A 1 142 ? -6.328 9.143 18.227 1.00 97.94 142 GLU A N 1
ATOM 1115 C CA . GLU A 1 142 ? -6.049 8.169 19.286 1.00 97.94 142 GLU A CA 1
ATOM 1116 C C . GLU A 1 142 ? -5.276 6.950 18.757 1.00 97.94 142 GLU A C 1
ATOM 1118 O O . GLU A 1 142 ? -4.277 6.536 19.353 1.00 97.94 142 GLU A O 1
ATOM 1123 N N . LEU A 1 143 ? -5.678 6.385 17.610 1.00 98.12 143 LEU A N 1
ATOM 1124 C CA . LEU A 1 143 ? -4.934 5.288 16.989 1.00 98.12 143 LEU A CA 1
ATOM 1125 C C . LEU A 1 143 ? -3.507 5.719 16.637 1.00 98.12 143 LEU A C 1
ATOM 1127 O O . LEU A 1 143 ? -2.560 4.979 16.905 1.00 98.12 143 LEU A O 1
ATOM 1131 N N . LEU A 1 144 ? -3.341 6.902 16.035 1.00 97.81 144 LEU A N 1
ATOM 1132 C CA . LEU A 1 144 ? -2.033 7.433 15.647 1.00 97.81 144 LEU A CA 1
ATOM 1133 C C . LEU A 1 144 ? -1.115 7.657 16.857 1.00 97.81 144 LEU A C 1
ATOM 1135 O O . LEU A 1 144 ? 0.083 7.373 16.760 1.00 97.81 144 LEU A O 1
ATOM 1139 N N . ASP A 1 145 ? -1.664 8.106 17.984 1.00 98.06 145 ASP A N 1
ATOM 1140 C CA . ASP A 1 145 ? -0.943 8.249 19.249 1.00 98.06 145 ASP A CA 1
ATOM 1141 C C . ASP A 1 145 ? -0.523 6.888 19.814 1.00 98.06 145 ASP A C 1
ATOM 1143 O O . ASP A 1 145 ? 0.652 6.689 20.132 1.00 98.06 145 ASP A O 1
ATOM 1147 N N . ARG A 1 146 ? -1.438 5.912 19.856 1.00 97.81 146 ARG A N 1
ATOM 1148 C CA . ARG A 1 146 ? -1.157 4.551 20.348 1.00 97.81 146 ARG A CA 1
ATOM 1149 C C . ARG A 1 146 ? -0.092 3.826 19.531 1.00 97.81 146 ARG A C 1
ATOM 1151 O O . ARG A 1 146 ? 0.723 3.095 20.090 1.00 97.81 146 ARG A O 1
ATOM 1158 N N . ILE A 1 147 ? -0.058 4.033 18.213 1.00 97.81 147 ILE A N 1
ATOM 1159 C CA . ILE A 1 147 ? 0.936 3.392 17.338 1.00 97.81 147 ILE A CA 1
ATOM 1160 C C . ILE A 1 147 ? 2.238 4.188 17.213 1.00 97.81 147 ILE A C 1
ATOM 1162 O O . ILE A 1 147 ? 3.192 3.699 16.603 1.00 97.81 147 ILE A O 1
ATOM 1166 N N . ARG A 1 148 ? 2.319 5.405 17.768 1.00 97.69 148 ARG A N 1
ATOM 1167 C CA . ARG A 1 148 ? 3.531 6.234 17.701 1.00 97.69 148 ARG A CA 1
ATOM 1168 C C . ARG A 1 148 ? 4.758 5.514 18.284 1.00 97.69 148 ARG A C 1
ATOM 1170 O O . ARG A 1 148 ? 5.761 5.470 17.571 1.00 97.69 148 ARG A O 1
ATOM 1177 N N . PRO A 1 149 ? 4.714 4.889 19.480 1.00 97.25 149 PRO A N 1
ATOM 1178 C CA . PRO A 1 149 ? 5.863 4.151 20.014 1.00 97.25 149 PRO A CA 1
ATOM 1179 C C . PRO A 1 149 ? 6.273 2.966 19.129 1.00 97.25 149 PRO A C 1
ATOM 1181 O O . PRO A 1 149 ? 7.461 2.742 18.909 1.00 97.25 149 PRO A O 1
ATOM 1184 N N . ILE A 1 150 ? 5.294 2.253 18.556 1.00 96.31 150 ILE A N 1
ATOM 1185 C CA . ILE A 1 150 ? 5.525 1.127 17.635 1.00 96.31 150 ILE A CA 1
ATOM 1186 C C . ILE A 1 150 ? 6.288 1.607 16.395 1.00 96.31 150 ILE A C 1
ATOM 1188 O O . ILE A 1 150 ? 7.262 0.982 15.974 1.00 96.31 150 ILE A O 1
ATOM 1192 N N . ARG A 1 151 ? 5.871 2.745 15.825 1.00 95.88 151 ARG A N 1
ATOM 1193 C CA . ARG A 1 151 ? 6.538 3.357 14.670 1.00 95.88 151 ARG A CA 1
ATOM 1194 C C . ARG A 1 151 ? 7.954 3.813 15.005 1.00 95.88 151 ARG A C 1
ATOM 1196 O O . ARG A 1 151 ? 8.845 3.534 14.216 1.00 95.88 151 ARG A O 1
ATOM 1203 N N . ILE A 1 152 ? 8.165 4.478 16.142 1.00 96.38 152 ILE A N 1
ATOM 1204 C CA . ILE A 1 152 ? 9.494 4.954 16.566 1.00 96.38 152 ILE A CA 1
ATOM 1205 C C . ILE A 1 152 ? 10.462 3.777 16.698 1.00 96.38 152 ILE A C 1
ATOM 1207 O O . ILE A 1 152 ? 11.508 3.776 16.055 1.00 96.38 152 ILE A O 1
ATOM 1211 N N . LYS A 1 153 ? 10.064 2.727 17.424 1.00 96.12 153 LYS A N 1
ATOM 1212 C CA . LYS A 1 153 ? 10.877 1.516 17.571 1.00 96.12 153 LYS A CA 1
ATOM 1213 C C . LYS A 1 153 ? 11.201 0.875 16.219 1.00 96.12 153 LYS A C 1
ATOM 1215 O O . LYS A 1 153 ? 12.339 0.502 15.956 1.00 96.12 153 LYS A O 1
ATOM 1220 N N . ALA A 1 154 ? 10.214 0.771 15.328 1.00 94.06 154 ALA A N 1
ATOM 1221 C CA . ALA A 1 154 ? 10.446 0.219 13.997 1.00 94.06 154 ALA A CA 1
ATOM 1222 C C . ALA A 1 154 ? 11.413 1.077 13.165 1.00 94.06 154 ALA A C 1
ATOM 1224 O O . ALA A 1 154 ? 12.239 0.516 12.447 1.00 94.06 154 ALA A O 1
ATOM 1225 N N . VAL A 1 155 ? 11.336 2.409 13.276 1.00 93.56 155 VAL A N 1
ATOM 1226 C CA . VAL A 1 155 ? 12.262 3.344 12.619 1.00 93.56 155 VAL A CA 1
ATOM 1227 C C . VAL A 1 155 ? 13.693 3.138 13.109 1.00 93.56 155 VAL A C 1
ATOM 1229 O O . VAL A 1 155 ? 14.607 3.108 12.290 1.00 93.56 155 VAL A O 1
ATOM 1232 N N . GLU A 1 156 ? 13.892 2.948 14.413 1.00 93.00 156 GLU A N 1
ATOM 1233 C CA . GLU A 1 156 ? 15.207 2.662 15.001 1.00 93.00 156 GLU A CA 1
ATOM 1234 C C . GLU A 1 156 ? 15.782 1.332 14.492 1.00 93.00 156 GLU A C 1
ATOM 1236 O O . GLU A 1 156 ? 16.951 1.259 14.112 1.00 93.00 156 GLU A O 1
ATOM 1241 N N . GLU A 1 157 ? 14.948 0.292 14.421 1.00 90.44 157 GLU A N 1
ATOM 1242 C CA . GLU A 1 157 ? 15.353 -1.046 13.980 1.00 90.44 157 GLU A CA 1
ATOM 1243 C C . GLU A 1 157 ? 15.730 -1.093 12.493 1.00 90.44 157 GLU A C 1
ATOM 1245 O O . GLU A 1 157 ? 16.740 -1.696 12.131 1.00 90.44 157 GLU A O 1
ATOM 1250 N N . ILE A 1 158 ? 14.937 -0.463 11.618 1.00 89.88 158 ILE A N 1
ATOM 1251 C CA . ILE A 1 158 ? 15.207 -0.465 10.168 1.00 89.88 158 ILE A CA 1
ATOM 1252 C C . ILE A 1 158 ? 16.107 0.695 9.731 1.00 89.88 158 ILE A C 1
ATOM 1254 O O . ILE A 1 158 ? 16.548 0.729 8.580 1.00 89.88 158 ILE A O 1
ATOM 1258 N N . ARG A 1 159 ? 16.384 1.639 10.640 1.00 87.62 159 ARG A N 1
ATOM 1259 C CA . ARG A 1 159 ? 17.101 2.901 10.399 1.00 87.62 159 ARG A CA 1
ATOM 1260 C C . ARG A 1 159 ? 16.504 3.719 9.253 1.00 87.62 159 ARG A C 1
ATOM 1262 O O . ARG A 1 159 ? 17.231 4.317 8.465 1.00 87.62 159 ARG A O 1
ATOM 1269 N N . ASN A 1 160 ? 15.179 3.704 9.129 1.00 88.50 160 ASN A N 1
ATOM 1270 C CA . ASN A 1 160 ? 14.459 4.437 8.094 1.00 88.50 160 ASN A CA 1
ATOM 1271 C C . ASN A 1 160 ? 12.986 4.666 8.464 1.00 88.50 160 ASN A C 1
ATOM 1273 O O . ASN A 1 160 ? 12.485 4.101 9.429 1.00 88.50 160 ASN A O 1
ATOM 1277 N N . ASN A 1 161 ? 12.270 5.475 7.686 1.00 92.31 161 ASN A N 1
ATOM 1278 C CA . ASN A 1 161 ? 10.918 5.906 8.020 1.00 92.31 161 ASN A CA 1
ATOM 1279 C C . ASN A 1 161 ? 9.853 4.801 7.906 1.00 92.31 161 ASN A C 1
ATOM 1281 O O . ASN A 1 161 ? 9.829 3.999 6.968 1.00 92.31 161 ASN A O 1
ATOM 1285 N N . VAL A 1 162 ? 8.892 4.860 8.834 1.00 96.00 162 VAL A N 1
ATOM 1286 C CA . VAL A 1 162 ? 7.637 4.099 8.807 1.00 96.00 162 VAL A CA 1
ATOM 1287 C C . VAL A 1 162 ? 6.464 5.078 8.753 1.00 96.00 162 VAL A C 1
ATOM 1289 O O . VAL A 1 162 ? 6.144 5.747 9.744 1.00 96.00 162 VAL A O 1
ATOM 1292 N N . GLY A 1 163 ? 5.820 5.179 7.593 1.00 96.44 163 GLY A N 1
ATOM 1293 C CA . GLY A 1 163 ? 4.611 5.967 7.377 1.00 96.44 163 GLY A CA 1
ATOM 1294 C C . GLY A 1 163 ? 3.361 5.152 7.696 1.00 96.44 163 GLY A C 1
ATOM 1295 O O . GLY A 1 163 ? 3.208 4.041 7.199 1.00 96.44 163 GLY A O 1
ATOM 1296 N N . VAL A 1 164 ? 2.450 5.698 8.506 1.00 97.75 164 VAL A N 1
ATOM 1297 C CA . VAL A 1 164 ? 1.116 5.114 8.712 1.00 97.75 164 VAL A CA 1
ATOM 1298 C C . VAL A 1 164 ? 0.066 6.185 8.457 1.00 97.75 164 VAL A C 1
ATOM 1300 O O . VAL A 1 164 ? 0.095 7.248 9.075 1.00 97.75 164 VAL A O 1
ATOM 1303 N N . PHE A 1 165 ? -0.857 5.900 7.545 1.00 96.94 165 PHE A N 1
ATOM 1304 C CA . PHE A 1 165 ? -1.938 6.799 7.161 1.00 96.94 165 PHE A CA 1
ATOM 1305 C C . PHE A 1 165 ? -3.281 6.168 7.510 1.00 96.94 165 PHE A C 1
ATOM 1307 O O . PHE A 1 165 ? -3.575 5.079 7.038 1.00 96.94 165 PHE A O 1
ATOM 1314 N N . VAL A 1 166 ? -4.121 6.860 8.273 1.00 97.38 166 VAL A N 1
ATOM 1315 C CA . VAL A 1 166 ? -5.509 6.436 8.514 1.00 97.38 166 VAL A CA 1
ATOM 1316 C C . VAL A 1 166 ? -6.416 7.158 7.518 1.00 97.38 166 VAL A C 1
ATOM 1318 O O . VAL A 1 166 ? -6.358 8.387 7.413 1.00 97.38 166 VAL A O 1
ATOM 1321 N N . GLN A 1 167 ? -7.206 6.407 6.754 1.00 96.19 167 GLN A N 1
ATOM 1322 C CA . GLN A 1 167 ? -8.101 6.914 5.712 1.00 96.19 167 GLN A CA 1
ATOM 1323 C C . GLN A 1 167 ? -9.497 6.312 5.876 1.00 96.19 167 GLN A C 1
ATOM 1325 O O . GLN A 1 167 ? -9.637 5.138 6.215 1.00 96.19 167 GLN A O 1
ATOM 1330 N N . THR A 1 168 ? -10.528 7.092 5.560 1.00 96.44 168 THR A N 1
ATOM 1331 C CA . THR A 1 168 ? -11.898 6.576 5.480 1.00 96.44 168 THR A CA 1
ATOM 1332 C C . THR A 1 168 ? -12.207 6.070 4.071 1.00 96.44 168 THR A C 1
ATOM 1334 O O . THR A 1 168 ? -11.692 6.632 3.095 1.00 96.44 168 THR A O 1
ATOM 1337 N N . PRO A 1 169 ? -13.069 5.047 3.917 1.00 96.31 169 PRO A N 1
ATOM 1338 C CA . PRO A 1 169 ? -13.564 4.625 2.610 1.00 96.31 169 PRO A CA 1
ATOM 1339 C C . PRO A 1 169 ? -14.130 5.789 1.789 1.00 96.31 169 PRO A C 1
ATOM 1341 O O . PRO A 1 169 ? -13.848 5.896 0.599 1.00 96.31 169 PRO A O 1
ATOM 1344 N N . ASP A 1 170 ? -14.841 6.723 2.423 1.00 94.56 170 ASP A N 1
ATOM 1345 C CA . ASP A 1 170 ? -15.474 7.849 1.727 1.00 94.56 170 ASP A CA 1
ATOM 1346 C C . ASP A 1 170 ? -14.454 8.823 1.141 1.00 94.56 170 ASP A C 1
ATOM 1348 O O . ASP A 1 170 ? -14.603 9.274 0.005 1.00 94.56 170 ASP A O 1
ATOM 1352 N N . LYS A 1 171 ? -13.344 9.065 1.848 1.00 93.94 171 LYS A N 1
ATOM 1353 C CA . LYS A 1 171 ? -12.225 9.838 1.301 1.00 93.94 171 LYS A CA 1
ATOM 1354 C C . LYS A 1 171 ? -11.574 9.143 0.106 1.00 93.94 171 LYS A C 1
ATOM 1356 O O . LYS A 1 171 ? -11.082 9.816 -0.796 1.00 93.94 171 LYS A O 1
ATOM 1361 N N . LEU A 1 172 ? -11.567 7.812 0.083 1.00 94.62 172 LEU A N 1
ATOM 1362 C CA 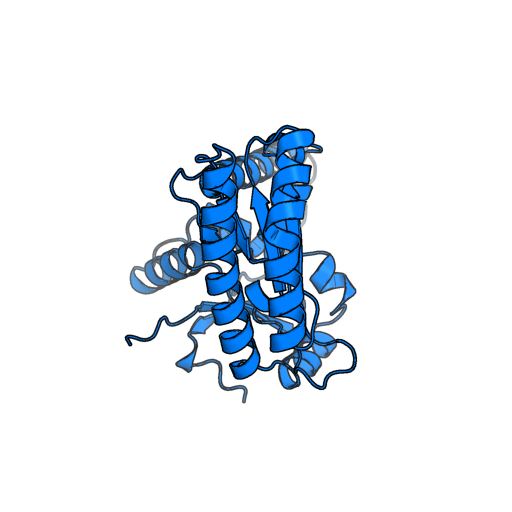. LEU A 1 172 ? -11.024 7.046 -1.037 1.00 94.62 172 LEU A CA 1
ATOM 1363 C C . LEU A 1 172 ? -11.973 6.970 -2.233 1.00 94.62 172 LEU A C 1
ATOM 1365 O O . LEU A 1 172 ? -11.483 6.838 -3.353 1.00 94.62 172 LEU A O 1
ATOM 1369 N N . ARG A 1 173 ? -13.286 7.084 -2.007 1.00 94.69 173 ARG A N 1
ATOM 1370 C CA . ARG A 1 173 ? -14.318 7.232 -3.047 1.00 94.69 173 ARG A CA 1
ATOM 1371 C C . ARG A 1 173 ? -14.365 8.645 -3.624 1.00 94.69 173 ARG A C 1
ATOM 1373 O O . ARG A 1 173 ? -14.692 8.812 -4.799 1.00 94.69 173 ARG A O 1
ATOM 1380 N N . HIS A 1 174 ? -14.039 9.648 -2.808 1.00 91.50 174 HIS A N 1
ATOM 1381 C CA . HIS A 1 174 ? -14.044 11.052 -3.206 1.00 91.50 174 HIS A CA 1
ATOM 1382 C C . HIS A 1 174 ? -13.176 11.298 -4.451 1.00 91.50 174 HIS A C 1
ATOM 1384 O O . HIS A 1 174 ? -12.153 10.641 -4.661 1.00 91.50 174 HIS A O 1
ATOM 1390 N N . SER A 1 175 ? -13.594 12.261 -5.276 1.00 86.75 175 SER A N 1
ATOM 1391 C CA . SER A 1 175 ? -12.939 12.594 -6.548 1.00 86.75 175 SER A CA 1
ATOM 1392 C C . SER A 1 175 ? -12.745 11.374 -7.448 1.00 86.75 175 SER A C 1
ATOM 1394 O O . SER A 1 175 ? -11.627 11.065 -7.868 1.00 86.75 175 SER A O 1
ATOM 1396 N N . ASP A 1 176 ? -13.844 10.666 -7.725 1.00 88.81 176 ASP A N 1
ATOM 1397 C CA . ASP A 1 176 ? -13.881 9.568 -8.693 1.00 88.81 176 ASP A CA 1
ATOM 1398 C C . ASP A 1 176 ? -12.852 8.465 -8.403 1.00 88.81 176 ASP A C 1
ATOM 1400 O O . ASP A 1 176 ? -12.186 7.950 -9.306 1.00 88.81 176 ASP A O 1
ATOM 1404 N N . TYR A 1 177 ? -12.715 8.096 -7.127 1.00 93.50 177 TYR A N 1
ATOM 1405 C CA . TYR A 1 177 ? -11.787 7.065 -6.659 1.00 93.50 177 TYR A CA 1
ATOM 1406 C C . TYR A 1 177 ? -10.299 7.374 -6.900 1.00 93.50 177 TYR A C 1
ATOM 1408 O O . TYR A 1 177 ? -9.461 6.467 -6.872 1.00 93.50 177 TYR A O 1
ATOM 1416 N N . GLY A 1 178 ? -9.927 8.641 -7.121 1.00 89.56 178 GLY A N 1
ATOM 1417 C CA . GLY A 1 178 ? -8.546 9.037 -7.415 1.00 89.56 178 GLY A CA 1
ATOM 1418 C C . GLY A 1 178 ? -7.535 8.520 -6.385 1.00 89.56 178 GLY A C 1
ATOM 1419 O O . GLY A 1 178 ? -6.496 7.967 -6.751 1.00 89.56 178 GLY A O 1
ATOM 1420 N N . ALA A 1 179 ? -7.870 8.614 -5.094 1.00 91.25 179 ALA A N 1
ATOM 1421 C CA . ALA A 1 179 ? -7.023 8.105 -4.018 1.00 91.25 179 ALA A CA 1
ATOM 1422 C C . ALA A 1 179 ? -6.955 6.569 -3.985 1.00 91.25 179 ALA A C 1
ATOM 1424 O O . ALA A 1 179 ? -5.866 6.015 -3.826 1.00 91.25 179 ALA A O 1
ATOM 1425 N N . ALA A 1 180 ? -8.070 5.867 -4.215 1.00 94.38 180 ALA A N 1
ATOM 1426 C CA . ALA A 1 180 ? -8.056 4.409 -4.338 1.00 94.38 180 ALA A CA 1
ATOM 1427 C C . ALA A 1 180 ? -7.163 3.952 -5.508 1.00 94.38 180 ALA A C 1
ATOM 1429 O O . ALA A 1 180 ? -6.359 3.031 -5.351 1.00 94.38 180 ALA A O 1
ATOM 1430 N N . PHE A 1 181 ? -7.214 4.634 -6.659 1.00 92.62 181 PHE A N 1
ATOM 1431 C CA . PHE A 1 181 ? -6.346 4.317 -7.797 1.00 92.62 181 PHE A CA 1
ATOM 1432 C C . PHE A 1 181 ? -4.859 4.525 -7.508 1.00 92.62 181 PHE A C 1
ATOM 1434 O O . PHE A 1 181 ? -4.048 3.789 -8.070 1.00 92.62 181 PHE A O 1
ATOM 1441 N N . MET A 1 182 ? -4.483 5.455 -6.623 1.00 91.25 182 MET A N 1
ATOM 1442 C CA . MET A 1 182 ? -3.088 5.584 -6.185 1.00 91.25 182 MET A CA 1
ATOM 1443 C C . MET A 1 182 ? -2.620 4.332 -5.439 1.00 91.25 182 MET A C 1
ATOM 1445 O O . MET A 1 182 ? -1.553 3.806 -5.753 1.00 91.25 182 MET A O 1
ATOM 1449 N N . TYR A 1 183 ? -3.430 3.794 -4.522 1.00 94.06 183 TYR A N 1
ATOM 1450 C CA . TYR A 1 183 ? -3.107 2.537 -3.840 1.00 94.06 183 TYR A CA 1
ATOM 1451 C C . TYR A 1 183 ? -3.050 1.359 -4.823 1.00 94.06 183 TYR A C 1
ATOM 1453 O O . TYR A 1 183 ? -2.082 0.596 -4.821 1.00 94.06 183 TYR A O 1
ATOM 1461 N N . ILE A 1 184 ? -4.011 1.255 -5.745 1.00 92.00 184 ILE A N 1
ATOM 1462 C CA . ILE A 1 184 ? -4.026 0.199 -6.770 1.00 92.00 184 ILE A CA 1
ATOM 1463 C C . ILE A 1 184 ? -2.786 0.283 -7.676 1.00 92.00 184 ILE A C 1
ATOM 1465 O O . ILE A 1 184 ? -2.101 -0.719 -7.880 1.00 92.00 184 ILE A O 1
ATOM 1469 N N . GLY A 1 185 ? -2.459 1.473 -8.189 1.00 89.25 185 GLY A N 1
ATOM 1470 C CA . GLY A 1 185 ? -1.264 1.709 -9.007 1.00 89.25 185 GLY A CA 1
ATOM 1471 C C . GLY A 1 185 ? 0.031 1.486 -8.232 1.00 89.25 185 GLY A C 1
ATOM 1472 O O . GLY A 1 185 ? 1.028 1.022 -8.787 1.00 89.25 185 GLY A O 1
ATOM 1473 N N . SER A 1 186 ? -0.005 1.702 -6.916 1.00 88.31 186 SER A N 1
ATOM 1474 C CA . SER A 1 186 ? 1.092 1.364 -6.018 1.00 88.31 186 SER A CA 1
ATOM 1475 C C . SER A 1 186 ? 1.275 -0.140 -5.775 1.00 88.31 186 SER A C 1
ATOM 1477 O O . SER A 1 186 ? 2.160 -0.512 -5.016 1.00 88.31 186 SER A O 1
ATOM 1479 N N . SER A 1 187 ? 0.477 -1.000 -6.420 1.00 89.44 187 SER A N 1
ATOM 1480 C CA . SER A 1 187 ? 0.449 -2.446 -6.161 1.00 89.44 187 SER A CA 1
ATOM 1481 C C . SER A 1 187 ? 0.214 -2.760 -4.680 1.00 89.44 187 SER A C 1
ATOM 1483 O O . SER A 1 187 ? 0.822 -3.685 -4.142 1.00 89.44 187 SER A O 1
ATOM 1485 N N . ALA A 1 188 ? -0.642 -1.969 -4.018 1.00 92.94 188 ALA A N 1
ATOM 1486 C CA . ALA A 1 188 ? -0.919 -2.120 -2.596 1.00 92.94 188 ALA A CA 1
ATOM 1487 C C . ALA A 1 188 ? -1.387 -3.544 -2.262 1.00 92.94 188 ALA A C 1
ATOM 1489 O O . ALA A 1 188 ? -2.140 -4.167 -3.016 1.00 92.94 188 ALA A O 1
ATOM 1490 N N . ARG A 1 189 ? -0.926 -4.048 -1.118 1.00 91.94 189 ARG A N 1
ATOM 1491 C CA . ARG A 1 189 ? -1.185 -5.399 -0.621 1.00 91.94 189 ARG A CA 1
ATOM 1492 C C . ARG A 1 189 ? -1.907 -5.309 0.710 1.00 91.94 189 ARG A C 1
ATOM 1494 O O . ARG A 1 189 ? -1.389 -4.684 1.631 1.00 91.94 189 ARG A O 1
ATOM 1501 N N . ALA A 1 190 ? -3.054 -5.966 0.826 1.00 94.25 190 ALA A N 1
ATOM 1502 C CA . ALA A 1 190 ? -3.704 -6.131 2.117 1.00 94.25 190 ALA A CA 1
ATOM 1503 C C . ALA A 1 190 ? -2.848 -7.045 3.007 1.00 94.25 190 ALA A C 1
ATOM 1505 O O . ALA A 1 190 ? -2.598 -8.199 2.659 1.00 94.25 190 ALA A O 1
ATOM 1506 N N . LEU A 1 191 ? -2.372 -6.505 4.128 1.00 95.81 191 LEU A N 1
ATOM 1507 C CA . LEU A 1 191 ? -1.767 -7.279 5.215 1.00 95.81 191 LEU A CA 1
ATOM 1508 C C . LEU A 1 191 ? -2.841 -7.746 6.210 1.00 95.81 191 LEU A C 1
ATOM 1510 O O . LEU A 1 191 ? -2.702 -8.797 6.827 1.00 95.81 191 LEU A O 1
ATOM 1514 N N . TYR A 1 192 ? -3.932 -6.984 6.318 1.00 97.38 192 TYR A N 1
ATOM 1515 C CA . TYR A 1 192 ? -5.112 -7.287 7.123 1.00 97.38 192 TYR A CA 1
ATOM 1516 C C . TYR A 1 192 ? -6.352 -6.768 6.387 1.00 97.38 192 TYR A C 1
ATOM 1518 O O . TYR A 1 192 ? -6.368 -5.605 5.999 1.00 97.38 192 TYR A O 1
ATOM 1526 N N . ASP A 1 193 ? -7.362 -7.606 6.152 1.00 96.62 193 ASP A N 1
ATOM 1527 C CA . ASP A 1 193 ? -8.659 -7.203 5.572 1.00 96.62 193 ASP A CA 1
ATOM 1528 C C . ASP A 1 193 ? -9.740 -8.270 5.861 1.00 96.62 193 ASP A C 1
ATOM 1530 O O . ASP A 1 193 ? -10.298 -8.867 4.940 1.00 96.62 193 ASP A O 1
ATOM 1534 N N . PRO A 1 194 ? -10.013 -8.606 7.136 1.00 95.62 194 PRO A N 1
ATOM 1535 C CA . PRO A 1 194 ? -10.849 -9.760 7.486 1.00 95.62 194 PRO A CA 1
ATOM 1536 C C . PRO A 1 194 ? -12.315 -9.619 7.059 1.00 95.62 194 PRO A C 1
ATOM 1538 O O . PRO A 1 194 ? -13.023 -10.618 6.963 1.00 95.62 194 PRO A O 1
ATOM 1541 N N . LYS A 1 195 ? -12.780 -8.387 6.832 1.00 95.38 195 LYS A N 1
ATOM 1542 C CA . LYS A 1 195 ? -14.160 -8.065 6.446 1.00 95.38 195 LYS A CA 1
ATOM 1543 C C . LYS A 1 195 ? -14.278 -7.597 4.995 1.00 95.38 195 LYS A C 1
ATOM 1545 O O . LYS A 1 195 ? -15.365 -7.231 4.567 1.00 95.38 195 LYS A O 1
ATOM 1550 N N . GLY A 1 196 ? -13.177 -7.600 4.241 1.00 94.88 196 GLY A N 1
ATOM 1551 C CA . GLY A 1 196 ? -13.181 -7.198 2.837 1.00 94.88 196 GLY A CA 1
ATOM 1552 C C . GLY A 1 196 ? -13.445 -5.706 2.613 1.00 94.88 196 GLY A C 1
ATOM 1553 O O . GLY A 1 196 ? -14.000 -5.351 1.574 1.00 94.88 196 GLY A O 1
ATOM 1554 N N . VAL A 1 197 ? -13.073 -4.829 3.553 1.00 96.31 197 VAL A N 1
ATOM 1555 C CA . VAL A 1 197 ? -13.226 -3.367 3.430 1.00 96.31 197 VAL A CA 1
ATOM 1556 C C . VAL A 1 197 ? -12.433 -2.857 2.231 1.00 96.31 197 VAL A C 1
ATOM 1558 O O . VAL A 1 197 ? -12.967 -2.135 1.387 1.00 96.31 197 VAL A O 1
ATOM 1561 N N . TRP A 1 198 ? -11.160 -3.249 2.127 1.00 95.56 198 TRP A N 1
ATOM 1562 C CA . TRP A 1 198 ? -10.338 -2.854 0.986 1.00 95.56 198 TRP A CA 1
ATOM 1563 C C . TRP A 1 198 ? -10.752 -3.591 -0.281 1.00 95.56 198 TRP A C 1
ATOM 1565 O O . TRP A 1 198 ? -10.861 -2.967 -1.335 1.00 95.56 198 TRP A O 1
ATOM 1575 N N . SER A 1 199 ? -10.999 -4.895 -0.176 1.00 92.38 199 SER A N 1
ATOM 1576 C CA . SER A 1 199 ? -11.384 -5.729 -1.317 1.00 92.38 199 SER A CA 1
ATOM 1577 C C . SER A 1 199 ? -12.633 -5.176 -2.020 1.00 92.38 199 SER A C 1
ATOM 1579 O O . SER A 1 199 ? -12.604 -4.940 -3.228 1.00 92.38 199 SER A O 1
ATOM 1581 N N . SER A 1 200 ? -13.671 -4.825 -1.253 1.00 93.81 200 SER A N 1
ATOM 1582 C CA . SER A 1 200 ? -14.903 -4.219 -1.779 1.00 93.81 200 SER A CA 1
ATOM 1583 C C . SER A 1 200 ? -14.642 -2.848 -2.410 1.00 93.81 200 SER A C 1
ATOM 1585 O O . SER A 1 200 ? -15.027 -2.599 -3.551 1.00 93.81 200 SER A O 1
ATOM 1587 N N . LEU A 1 201 ? -13.912 -1.963 -1.718 1.00 95.12 201 LEU A N 1
ATOM 1588 C CA . LEU A 1 201 ? -13.579 -0.630 -2.235 1.00 95.12 201 LEU A CA 1
ATOM 1589 C C . LEU A 1 201 ? -12.761 -0.697 -3.536 1.00 95.12 201 LEU A C 1
ATOM 1591 O O . LEU A 1 201 ? -12.930 0.119 -4.446 1.00 95.12 201 LEU A O 1
ATOM 1595 N N . GLN A 1 202 ? -11.855 -1.664 -3.633 1.00 93.06 202 GLN A N 1
ATOM 1596 C CA . GLN A 1 202 ? -11.053 -1.880 -4.823 1.00 93.06 202 GLN A CA 1
ATOM 1597 C C . GLN A 1 202 ? -11.913 -2.340 -6.005 1.00 93.06 202 GLN A C 1
ATOM 1599 O O . GLN A 1 202 ? -11.725 -1.844 -7.119 1.00 93.06 202 GLN A O 1
ATOM 1604 N N . GLU A 1 203 ? -12.856 -3.252 -5.782 1.00 91.38 203 GLU A N 1
ATOM 1605 C CA . GLU A 1 203 ? -13.813 -3.689 -6.800 1.00 91.38 203 GLU A CA 1
ATOM 1606 C C . GLU A 1 203 ? -14.727 -2.546 -7.257 1.00 91.38 203 GLU A C 1
ATOM 1608 O O . GLU A 1 203 ? -14.909 -2.355 -8.466 1.00 91.38 203 GLU A O 1
ATOM 1613 N N . GLU A 1 204 ? -15.226 -1.728 -6.324 1.00 93.56 204 GLU A N 1
ATOM 1614 C CA . GLU A 1 204 ? -15.992 -0.510 -6.615 1.00 93.56 204 GLU A CA 1
ATOM 1615 C C . GLU A 1 204 ? -15.200 0.435 -7.537 1.00 93.56 204 GLU A C 1
ATOM 1617 O O . GLU A 1 204 ? -15.691 0.840 -8.598 1.00 93.56 204 GLU A O 1
ATOM 1622 N N . ALA A 1 205 ? -13.947 0.742 -7.178 1.00 92.75 205 ALA A N 1
ATOM 1623 C CA . ALA A 1 205 ? -13.079 1.640 -7.938 1.00 92.75 205 ALA A CA 1
ATOM 1624 C C . ALA A 1 205 ? -12.787 1.103 -9.350 1.00 92.75 205 ALA A C 1
ATOM 1626 O O . ALA A 1 205 ? -12.904 1.822 -10.349 1.00 92.75 205 ALA A O 1
ATOM 1627 N N . LEU A 1 206 ? -12.429 -0.180 -9.463 1.00 90.19 206 LEU A N 1
ATOM 1628 C CA . LEU A 1 206 ? -12.141 -0.819 -10.751 1.00 90.19 206 LEU A CA 1
ATOM 1629 C C . LEU A 1 206 ? -13.385 -0.849 -11.654 1.00 90.19 206 LEU A C 1
ATOM 1631 O O . LEU A 1 206 ? -13.278 -0.579 -12.857 1.00 90.19 206 LEU A O 1
ATOM 1635 N N . SER A 1 207 ? -14.564 -1.079 -11.073 1.00 89.25 207 SER A N 1
ATOM 1636 C CA . SER A 1 207 ? -15.855 -1.053 -11.769 1.00 89.25 207 SER A CA 1
ATOM 1637 C C . SER A 1 207 ? -16.253 0.356 -12.214 1.00 89.25 207 SER A C 1
ATOM 1639 O O . SER A 1 207 ? -16.712 0.553 -13.343 1.00 89.25 207 SER A O 1
ATOM 1641 N N . TYR A 1 208 ? -16.025 1.376 -11.382 1.00 88.75 208 TYR A N 1
ATOM 1642 C CA . TYR A 1 208 ? -16.219 2.777 -11.763 1.00 88.75 208 TYR A CA 1
ATOM 1643 C C . TYR A 1 208 ? -15.371 3.142 -12.992 1.00 88.75 208 TYR A C 1
ATOM 1645 O O . TYR A 1 208 ? -15.880 3.660 -13.990 1.00 88.75 208 TYR A O 1
ATOM 1653 N N . GLN A 1 209 ? -14.088 2.771 -12.985 1.00 82.25 209 GLN A N 1
ATOM 1654 C CA . GLN A 1 209 ? -13.178 3.055 -14.093 1.00 82.25 209 GLN A CA 1
ATOM 1655 C C . GLN A 1 209 ? -13.574 2.367 -15.411 1.00 82.25 209 GLN A C 1
ATOM 1657 O O . GLN A 1 209 ? -13.184 2.831 -16.493 1.00 82.25 209 GLN A O 1
ATOM 1662 N N . ARG A 1 210 ? -14.281 1.233 -15.327 1.00 79.25 210 ARG A N 1
ATOM 1663 C CA . ARG A 1 210 ? -14.856 0.520 -16.472 1.00 79.25 210 ARG A CA 1
ATOM 1664 C C . ARG A 1 210 ? -16.005 1.322 -17.078 1.00 79.25 210 ARG A C 1
ATOM 1666 O O . ARG A 1 210 ? -15.897 1.699 -18.245 1.00 79.25 210 ARG A O 1
ATOM 1673 N N . ARG A 1 211 ? -17.007 1.685 -16.269 1.00 79.69 211 ARG A N 1
ATOM 1674 C CA . ARG A 1 211 ? -18.170 2.480 -16.709 1.00 79.69 211 ARG A CA 1
ATOM 1675 C C . ARG A 1 211 ? -17.751 3.785 -17.388 1.00 79.69 211 ARG A C 1
ATOM 1677 O O . ARG A 1 211 ? -18.276 4.143 -18.436 1.00 79.69 211 ARG A O 1
ATOM 1684 N N . CYS A 1 212 ? -16.734 4.466 -16.858 1.00 78.81 212 CYS A N 1
ATOM 1685 C CA . CYS A 1 212 ? -16.218 5.694 -17.468 1.00 78.81 212 CYS A CA 1
ATOM 1686 C C . CYS A 1 212 ? -15.561 5.476 -18.843 1.00 78.81 212 CYS A C 1
ATOM 1688 O O . CYS A 1 212 ? -15.617 6.373 -19.685 1.00 78.81 212 CYS A O 1
ATOM 1690 N N . LYS A 1 213 ? -14.938 4.315 -19.104 1.00 71.12 213 LYS A N 1
ATOM 1691 C CA . LYS A 1 213 ? -14.390 3.997 -20.436 1.00 71.12 213 LYS A CA 1
ATOM 1692 C C . LYS A 1 213 ? -15.484 3.608 -21.425 1.00 71.12 213 LYS A C 1
ATOM 1694 O O . LYS A 1 213 ? -15.456 4.112 -22.542 1.00 71.12 213 LYS A O 1
ATOM 1699 N N . GLU A 1 214 ? -16.444 2.788 -21.006 1.00 73.12 214 GLU A N 1
ATOM 1700 C CA . GLU A 1 214 ? -17.592 2.393 -21.836 1.00 73.12 214 GLU A CA 1
ATOM 1701 C C . GLU A 1 214 ? -18.404 3.631 -22.252 1.00 73.12 214 GLU A C 1
ATOM 1703 O O . GLU A 1 214 ? -18.673 3.840 -23.432 1.00 73.12 214 GLU A O 1
ATOM 1708 N N . ASN A 1 215 ? -18.659 4.553 -21.317 1.00 64.31 215 ASN A N 1
ATOM 1709 C CA . ASN A 1 215 ? -19.340 5.815 -21.614 1.00 64.31 215 ASN A CA 1
ATOM 1710 C C . ASN A 1 215 ? -18.534 6.737 -22.546 1.00 64.31 215 ASN A C 1
ATOM 1712 O O . ASN A 1 215 ? -19.123 7.455 -23.355 1.00 64.31 215 ASN A O 1
ATOM 1716 N N . LYS A 1 216 ? -17.195 6.726 -22.473 1.00 63.72 216 LYS A N 1
ATOM 1717 C CA . LYS A 1 216 ? -16.339 7.463 -23.420 1.00 63.72 216 LYS A CA 1
ATOM 1718 C C . LYS A 1 216 ? -16.325 6.822 -24.808 1.00 63.72 216 LYS A C 1
ATOM 1720 O O . LYS A 1 216 ? -16.343 7.559 -25.785 1.00 63.72 216 LYS A O 1
ATOM 1725 N N . GLN A 1 217 ? -16.336 5.493 -24.912 1.00 58.50 217 GLN A N 1
ATOM 1726 C CA . GLN A 1 217 ? -16.432 4.783 -26.195 1.00 58.50 217 GLN A CA 1
ATOM 1727 C C . GLN A 1 217 ? -17.798 4.997 -26.859 1.00 58.50 217 GLN A C 1
ATOM 1729 O O . GLN A 1 217 ? -17.847 5.321 -28.041 1.00 58.50 217 GLN A O 1
ATOM 1734 N N . ASN A 1 218 ? -18.886 4.955 -26.087 1.00 52.09 218 ASN A N 1
ATOM 1735 C CA . ASN A 1 218 ? -20.237 5.225 -26.589 1.00 52.09 218 ASN A CA 1
ATOM 1736 C C . ASN A 1 218 ? -20.431 6.685 -27.037 1.00 52.09 218 ASN A C 1
ATOM 1738 O O . ASN A 1 218 ? -21.233 6.953 -27.924 1.00 52.09 218 ASN A O 1
ATOM 1742 N N . ARG A 1 219 ? -19.680 7.637 -26.462 1.00 48.94 219 ARG A N 1
ATOM 1743 C CA . ARG A 1 219 ? -19.642 9.039 -26.926 1.00 48.94 219 ARG A CA 1
ATOM 1744 C C . ARG A 1 219 ? -18.629 9.281 -28.054 1.00 48.94 219 ARG A C 1
ATOM 1746 O O . ARG A 1 219 ? -18.754 10.263 -28.777 1.00 48.94 219 ARG A O 1
ATOM 1753 N N . GLY A 1 220 ? -17.632 8.407 -28.193 1.00 43.03 220 GLY A N 1
ATOM 1754 C CA . GLY A 1 220 ? -16.538 8.494 -29.163 1.00 43.03 220 GLY A CA 1
ATOM 1755 C C . GLY A 1 220 ? -16.783 7.764 -30.486 1.00 43.03 220 GLY A C 1
ATOM 1756 O O . GLY A 1 220 ? -16.006 7.959 -31.415 1.00 43.03 220 GLY A O 1
ATOM 1757 N N . SER A 1 221 ? -17.868 6.992 -30.629 1.00 43.59 221 SER A N 1
ATOM 1758 C CA . SER A 1 221 ? -18.206 6.274 -31.875 1.00 43.59 221 SER A CA 1
ATOM 1759 C C . SER A 1 221 ? -18.631 7.175 -33.046 1.00 43.59 221 SER A C 1
ATOM 1761 O O . SER A 1 221 ? -19.094 6.680 -34.071 1.00 43.59 221 SER A O 1
ATOM 1763 N N . LYS A 1 222 ? -18.442 8.496 -32.935 1.00 42.69 222 LYS A N 1
ATOM 1764 C CA . LYS A 1 222 ? -18.614 9.442 -34.043 1.00 42.69 222 LYS A CA 1
ATOM 1765 C C . LYS A 1 222 ? -17.328 9.871 -34.744 1.00 42.69 222 LYS A C 1
ATOM 1767 O O . LYS A 1 222 ? -17.449 10.656 -35.669 1.00 42.69 222 LYS A O 1
ATOM 1772 N N . ASN A 1 223 ? -16.138 9.367 -34.400 1.00 40.75 223 ASN A N 1
ATOM 1773 C CA . ASN A 1 223 ? -14.947 9.614 -35.226 1.00 40.75 223 ASN A CA 1
ATOM 1774 C C . ASN A 1 223 ? -13.988 8.415 -35.268 1.00 40.75 223 ASN A C 1
ATOM 1776 O O . ASN A 1 223 ? -13.475 7.968 -34.243 1.00 40.75 223 ASN A O 1
ATOM 1780 N N . ASN A 1 224 ? -13.751 7.930 -36.491 1.00 48.56 224 ASN A N 1
ATOM 1781 C CA . ASN A 1 224 ? -12.799 6.881 -36.856 1.00 48.56 224 ASN A CA 1
ATOM 1782 C C . ASN A 1 224 ? -11.388 7.168 -36.319 1.00 48.56 224 ASN A C 1
ATOM 1784 O O . ASN A 1 224 ? -10.833 8.235 -36.576 1.00 48.56 224 ASN A O 1
ATOM 1788 N N . ILE A 1 225 ? -10.774 6.176 -35.668 1.00 41.44 225 ILE A N 1
ATOM 1789 C CA . ILE A 1 225 ? -9.327 6.141 -35.415 1.00 41.44 225 ILE A CA 1
ATOM 1790 C C . ILE A 1 225 ? -8.738 4.984 -36.246 1.00 41.44 225 ILE A C 1
ATOM 1792 O O . ILE A 1 225 ? -9.269 3.874 -36.167 1.00 41.44 225 ILE A O 1
ATOM 1796 N N . PRO A 1 226 ? -7.678 5.205 -37.049 1.00 38.22 226 PRO A N 1
ATOM 1797 C CA . PRO A 1 226 ? -7.100 4.179 -37.917 1.00 38.22 226 PRO A CA 1
ATOM 1798 C C . PRO A 1 226 ? -6.526 2.986 -37.141 1.00 38.22 226 PRO A C 1
ATOM 1800 O O . PRO A 1 226 ? -5.854 3.149 -36.124 1.00 38.22 226 PRO A O 1
ATOM 1803 N N . GLN A 1 227 ? -6.717 1.791 -37.701 1.00 38.41 227 GLN A N 1
ATOM 1804 C CA . GLN A 1 227 ? -6.380 0.458 -37.171 1.00 38.41 227 GLN A CA 1
ATOM 1805 C C . GLN A 1 227 ? -4.893 0.193 -36.830 1.00 38.41 227 GLN A C 1
ATOM 1807 O O . GLN A 1 227 ? -4.554 -0.894 -36.378 1.00 38.41 227 GLN A O 1
ATOM 1812 N N . TRP A 1 228 ? -3.991 1.161 -37.008 1.00 38.47 228 TRP A N 1
ATOM 1813 C CA . TRP A 1 228 ? -2.537 0.967 -36.876 1.00 38.47 228 TRP A CA 1
ATOM 1814 C C . TRP A 1 228 ? -1.965 1.402 -35.511 1.00 38.47 228 TRP A C 1
ATOM 1816 O O . TRP A 1 228 ? -0.754 1.371 -35.312 1.00 38.47 228 TRP A O 1
ATOM 1826 N N . MET A 1 229 ? -2.820 1.784 -34.554 1.00 29.81 229 MET A N 1
ATOM 1827 C CA . MET A 1 229 ? -2.451 2.101 -33.161 1.00 29.81 229 MET A CA 1
ATOM 1828 C C . MET A 1 229 ? -2.836 0.999 -32.156 1.00 29.81 229 MET A C 1
ATOM 1830 O O . MET A 1 229 ? -3.008 1.282 -30.970 1.00 29.81 229 MET A O 1
ATOM 1834 N N . GLU A 1 230 ? -2.973 -0.259 -32.577 1.00 31.84 230 GLU A N 1
ATOM 1835 C CA . GLU A 1 230 ? -3.074 -1.357 -31.612 1.00 31.84 230 GLU A CA 1
ATOM 1836 C C . GLU A 1 230 ? -1.685 -1.692 -31.042 1.00 31.84 230 GLU A C 1
ATOM 1838 O O . GLU A 1 230 ? -0.804 -2.143 -31.780 1.00 31.84 230 GLU A O 1
ATOM 1843 N N . PRO A 1 231 ? -1.438 -1.519 -29.728 1.00 37.03 231 PRO A N 1
ATOM 1844 C CA . PRO A 1 231 ? -0.251 -2.091 -29.123 1.00 37.03 231 PRO A CA 1
ATOM 1845 C C . PRO A 1 231 ? -0.457 -3.604 -29.081 1.00 37.03 231 PRO A C 1
ATOM 1847 O O . PRO A 1 231 ? -1.408 -4.077 -28.452 1.00 37.03 231 PRO A O 1
ATOM 1850 N N . LYS A 1 232 ? 0.446 -4.373 -29.701 1.00 33.88 232 LYS A N 1
ATOM 1851 C CA . LYS A 1 232 ? 0.539 -5.820 -29.471 1.00 33.88 232 LYS A CA 1
ATOM 1852 C C . LYS A 1 232 ? 0.609 -6.060 -27.957 1.00 33.88 232 LYS A C 1
ATOM 1854 O O . LYS A 1 232 ? 1.596 -5.708 -27.311 1.00 33.88 232 LYS A O 1
ATOM 1859 N N . LYS A 1 233 ? -0.469 -6.604 -27.382 1.00 39.53 233 LYS A N 1
ATOM 1860 C CA . LYS A 1 233 ? -0.595 -6.956 -25.961 1.00 39.53 233 LYS A CA 1
ATOM 1861 C C . LYS A 1 233 ? 0.293 -8.166 -25.656 1.00 39.53 233 LYS A C 1
ATOM 1863 O O . LYS A 1 233 ? -0.199 -9.281 -25.546 1.00 39.53 233 LYS A O 1
ATOM 1868 N N . HIS A 1 234 ? 1.594 -7.957 -25.505 1.00 40.19 234 HIS A N 1
ATOM 1869 C CA . HIS A 1 234 ? 2.458 -8.933 -24.848 1.00 40.19 234 HIS A CA 1
ATOM 1870 C C . HIS A 1 234 ? 2.667 -8.471 -23.408 1.00 40.19 234 HIS A C 1
ATOM 1872 O O . HIS A 1 234 ? 3.460 -7.575 -23.133 1.00 40.19 234 HIS A O 1
ATOM 1878 N N . PHE A 1 235 ? 1.877 -9.028 -22.492 1.00 48.62 235 PHE A N 1
ATOM 1879 C CA . PHE A 1 235 ? 2.134 -8.901 -21.063 1.00 48.62 235 PHE A CA 1
ATOM 1880 C C . PHE A 1 235 ? 3.153 -9.971 -20.686 1.00 48.62 235 PHE A C 1
ATOM 1882 O O . PHE A 1 235 ? 2.878 -11.155 -20.858 1.00 48.62 235 PHE A O 1
ATOM 1889 N N . THR A 1 236 ? 4.316 -9.561 -20.182 1.00 52.06 236 THR A N 1
ATOM 1890 C CA . THR A 1 236 ? 5.322 -10.511 -19.694 1.00 52.06 236 THR A CA 1
ATOM 1891 C C . THR A 1 236 ? 5.248 -10.562 -18.172 1.00 52.06 236 THR A C 1
ATOM 1893 O O . THR A 1 236 ? 5.482 -9.555 -17.495 1.00 52.06 236 THR A O 1
ATOM 1896 N N . VAL A 1 237 ? 4.859 -11.721 -17.641 1.00 49.06 237 VAL A N 1
ATOM 1897 C CA . VAL A 1 237 ? 4.778 -12.003 -16.203 1.00 49.06 237 VAL A CA 1
ATOM 1898 C C . VAL A 1 237 ? 5.806 -13.076 -15.885 1.00 49.06 237 VAL A C 1
ATOM 1900 O O . VAL A 1 237 ? 5.817 -14.114 -16.537 1.00 49.06 237 VAL A O 1
ATOM 1903 N N . PHE A 1 238 ? 6.645 -12.828 -14.885 1.00 47.41 238 PHE A N 1
ATOM 1904 C CA . PHE A 1 238 ? 7.717 -13.733 -14.475 1.00 47.41 238 PHE A CA 1
ATOM 1905 C C . PHE A 1 238 ? 7.388 -14.363 -13.120 1.00 47.41 238 PHE A C 1
ATOM 1907 O O . PHE A 1 238 ? 6.809 -13.704 -12.248 1.00 47.41 238 PHE A O 1
ATOM 1914 N N . LYS A 1 239 ? 7.778 -15.625 -12.912 1.00 48.62 239 LYS A N 1
ATOM 1915 C CA . LYS A 1 239 ? 7.865 -16.213 -11.565 1.00 48.62 239 LYS A CA 1
ATOM 1916 C C . LYS A 1 239 ? 9.225 -15.872 -10.951 1.00 48.62 239 LYS A C 1
ATOM 1918 O O . LYS A 1 239 ? 10.200 -15.708 -11.675 1.00 48.62 239 LYS A O 1
ATOM 1923 N N . ARG A 1 240 ? 9.299 -15.786 -9.617 1.00 44.06 240 ARG A N 1
ATOM 1924 C CA . ARG A 1 240 ? 10.527 -15.452 -8.860 1.00 44.06 240 ARG A CA 1
ATOM 1925 C C . ARG A 1 240 ? 11.765 -16.270 -9.274 1.00 44.06 240 ARG A C 1
ATOM 1927 O O . ARG A 1 240 ? 12.859 -15.724 -9.236 1.00 44.06 240 ARG A O 1
ATOM 1934 N N . GLU A 1 241 ? 11.597 -17.517 -9.711 1.00 44.97 241 GLU A N 1
ATOM 1935 C CA . GLU A 1 241 ? 12.698 -18.381 -10.181 1.00 44.97 241 GLU A CA 1
ATOM 1936 C C . GLU A 1 241 ? 13.292 -17.948 -11.536 1.00 44.97 241 GLU A C 1
ATOM 1938 O O . GLU A 1 241 ? 14.461 -18.201 -11.806 1.00 44.97 241 GLU A O 1
ATOM 1943 N N . GLU A 1 242 ? 12.530 -17.236 -12.369 1.00 44.03 242 GLU A N 1
ATOM 1944 C CA . GLU A 1 242 ? 12.944 -16.796 -13.712 1.00 44.03 242 GLU A CA 1
ATOM 1945 C C . GLU A 1 242 ? 13.437 -15.338 -13.740 1.00 44.03 242 GLU A C 1
ATOM 1947 O O . GLU A 1 242 ? 13.860 -14.840 -14.780 1.00 44.03 242 GLU A O 1
ATOM 1952 N N . ALA A 1 243 ? 13.395 -14.631 -12.604 1.00 42.06 243 ALA A N 1
ATOM 1953 C CA . ALA A 1 243 ? 13.750 -13.213 -12.499 1.00 42.06 243 ALA A CA 1
ATOM 1954 C C . ALA A 1 243 ? 15.264 -12.951 -12.341 1.00 42.06 243 ALA A C 1
ATOM 1956 O O . ALA A 1 243 ? 15.664 -11.841 -11.983 1.00 42.06 243 ALA A O 1
ATOM 1957 N N . VAL A 1 244 ? 16.114 -13.949 -12.604 1.00 34.66 244 VAL A N 1
ATOM 1958 C CA . VAL A 1 244 ? 17.569 -13.761 -12.659 1.00 34.66 244 VAL A CA 1
ATOM 1959 C C . VAL A 1 244 ? 17.903 -13.069 -13.980 1.00 34.66 244 VAL A C 1
ATOM 1961 O O . VAL A 1 244 ? 17.888 -13.674 -15.050 1.00 34.66 244 VAL A O 1
ATOM 1964 N N . VAL A 1 245 ? 18.134 -11.762 -13.881 1.00 36.72 245 VAL A N 1
ATOM 1965 C CA . VAL A 1 245 ? 18.498 -10.858 -14.976 1.00 36.72 245 VAL A CA 1
ATOM 1966 C C . VAL A 1 245 ? 19.703 -11.426 -15.742 1.00 36.72 245 VAL A C 1
ATOM 1968 O O . VAL A 1 245 ? 20.755 -11.657 -15.147 1.00 36.72 245 VAL A O 1
ATOM 1971 N N . ARG A 1 246 ? 19.524 -11.662 -17.048 1.00 31.83 246 ARG A N 1
ATOM 1972 C CA . ARG A 1 246 ? 20.621 -11.793 -18.019 1.00 31.83 246 ARG A CA 1
ATOM 1973 C C . ARG A 1 246 ? 21.124 -10.417 -18.424 1.00 31.83 246 ARG A C 1
ATOM 1975 O O . ARG A 1 246 ? 20.264 -9.521 -18.585 1.00 31.83 246 ARG A O 1
#

pLDDT: mean 82.43, std 18.32, range [29.81, 98.5]

Sequence (246 aa):
MKERAEQMYWVHTRGVIVALPPDATASIGKAHANGEELNHIVQRRLSIINNDGILKKRYPSAKDGVKYMNSVDMEWREILYGKANSICTQIVEQAKAIGKEDFAILLFGSVAKGLVRKQDHADPSNIDLAVIGQFTYEEREELLDRIRPIRIKAVEEIRNNVGVFVQTPDKLRHSDYGAAFMYIGSSARALYDPKGVWSSLQEEALSYQRRCKENKQNRGSKNNIPQWMEPKKHFTVFKREEAVVR

Radius of gyration: 19.18 Å; chains: 1; bounding box: 43×36×60 Å